Protein AF-0000000085066283 (afdb_homodimer)

Secondary structure (DSSP, 8-state):
-----------TTHHHHHHH-STTHHHHHHHHHHH-SEEHHHHHHHSTT--HHHHHHHHHHHHHTTSEEEEEE--SS-EEEEEE-HHHHTHHHHHHHHHHHHHHHHHHHHHHHHHH---------/-----------TTHHHHHHH-STTHHHHHHHHHHH-SEEHHHHHHHSTT--HHHHHHHHHHHHHTTSEEEEEE--SS-EEEEEE-HHHHTHHHHHHHHHHHHHHHHHHHHHHHHHH---------

Solvent-accessible surface area (backbone atoms only — not comparable to full-atom values): 14359 Å² total; per-residue (Å²): 132,82,75,66,72,73,66,74,76,62,52,69,35,50,64,56,51,58,63,53,47,66,76,54,44,56,50,52,53,49,51,29,67,73,67,35,68,41,36,67,67,58,51,50,65,72,38,76,90,57,49,72,66,56,50,51,52,52,51,48,53,35,34,75,71,49,27,30,44,77,48,81,44,95,47,96,70,67,42,54,34,34,26,64,28,77,64,32,57,61,45,50,61,38,53,50,42,39,44,54,50,28,51,52,51,49,56,52,50,52,50,51,50,56,60,68,55,56,75,75,69,75,77,80,124,132,82,74,65,71,74,65,72,76,62,54,69,36,51,65,57,54,59,62,53,48,63,77,53,45,56,50,52,51,49,50,28,67,74,66,35,67,40,37,66,69,58,50,49,65,70,40,75,88,58,48,72,66,55,50,53,52,52,52,49,52,35,34,76,71,50,27,32,44,77,44,80,42,92,45,97,71,67,41,54,34,34,27,65,29,77,64,32,56,60,45,48,61,38,53,48,42,39,44,54,50,28,52,52,51,49,56,52,52,52,50,52,49,56,60,68,54,55,76,75,69,74,77,78,124

Radius of gyration: 23.26 Å; Cα contacts (8 Å, |Δi|>4): 236; chains: 2; bounding box: 96×73×37 Å

Sequence (250 aa):
MNSQTKQETTCPMDALLRLLMGPWTTYILWTLRQRGPTRFGMLKREVRGISSRMLTERLRTLEEAGVVFRVYRPSIPPEVTYGLTPRGLELREVLDALDTLARRWDSEDAGRKSIHREPVLPVTNMNSQTKQETTCPMDALLRLLMGPWTTYILWTLRQRGPTRFGMLKREVRGISSRMLTERLRTLEEAGVVFRVYRPSIPPEVTYGLTPRGLELREVLDALDTLARRWDSEDAGRKSIHREPVLPVTN

Organism: Acidithiobacillus ferrooxidans (strain ATCC 23270 / DSM 14882 / CIP 104768 / NCIMB 8455) (NCBI:txid243159)

Foldseek 3Di:
DPVPVVCPVPPPCVVVCVLCDDDQLLQLLVVQVVPPWAFLVVSPVSRPPDDSVRSVVNQVSCVVVVQKDWDWDDDVVITIIIHGDPNNVVCVVVSVVVVVVVVVVVVVVVVVVVVVPPPPPPPPD/DPVPVVCPVPPPCVVVCVLCDDDQLLQLLVVQVVPPWAFLVVSPVSRPPDDSVRSVVNQVSCVVVVQKDWDWDDDVVITIIIHGDPNNVVCVVVSVVVVVVVVVVVVVVVVVVVVVPPPPPPPDD

InterPro domains:
  IPR002577 Helix-turn-helix, HxlR type [PF01638] (20-107)
  IPR002577 Helix-turn-helix, HxlR type [PS51118] (11-110)
  IPR036388 Winged helix-like DNA-binding domain superfamily [G3DSA:1.10.10.10] (3-124)
  IPR036390 Winged helix DNA-binding domain superfamily [SSF46785] (8-108)

pLDDT: mean 83.97, std 19.74, range [26.11, 98.62]

Nearest PDB structures (foldseek):
  7bze-assembly1_A-2  TM=9.233E-01  e=1.166E-07  Bacillus subtilis subsp. subtilis str. 168
  7bzg-assembly3_J  TM=9.135E-01  e=2.953E-07  Bacillus subtilis subsp. subtilis str. 168
  2fsw-assembly1_A  TM=8.904E-01  e=3.141E-07  Porphyromonas gingivalis W83
  4a5n-assembly2_D  TM=9.297E-01  e=9.004E-07  Bacillus subtilis
  5hs8-assembly1_A  TM=8.663E-01  e=6.606E-07  Bacillus subtilis subsp. subtilis str. 168

Structure (mmCIF, N/CA/C/O backbone):
data_AF-0000000085066283-model_v1
#
loop_
_entity.id
_entity.type
_entity.pdbx_description
1 polymer 'Transcriptional regulator'
#
loop_
_atom_site.group_PDB
_atom_site.id
_atom_site.type_symbol
_atom_site.label_atom_id
_atom_site.label_alt_id
_atom_site.label_comp_id
_atom_site.label_asym_id
_atom_site.label_entity_id
_atom_site.label_seq_id
_atom_site.pdbx_PDB_ins_code
_atom_site.Cartn_x
_atom_site.Cartn_y
_atom_site.Cartn_z
_atom_site.occupancy
_atom_site.B_iso_or_equiv
_atom_site.auth_seq_id
_atom_site.auth_comp_id
_atom_site.auth_asym_id
_atom_site.auth_atom_id
_atom_site.pdbx_PDB_model_num
ATOM 1 N N . MET A 1 1 ? -33.625 -9.602 -16.219 1 26.11 1 MET A N 1
ATOM 2 C CA . MET A 1 1 ? -32.188 -9.766 -16.328 1 26.11 1 MET A CA 1
ATOM 3 C C . MET A 1 1 ? -31.469 -9.164 -15.133 1 26.11 1 MET A C 1
ATOM 5 O O . MET A 1 1 ? -31.609 -7.973 -14.852 1 26.11 1 MET A O 1
ATOM 9 N N . ASN A 1 2 ? -31.359 -9.758 -13.93 1 27.83 2 ASN A N 1
ATOM 10 C CA . ASN A 1 2 ? -30.922 -9.32 -12.609 1 27.83 2 ASN A CA 1
ATOM 11 C C . ASN A 1 2 ? -29.562 -8.625 -12.68 1 27.83 2 ASN A C 1
ATOM 13 O O . ASN A 1 2 ? -28.625 -9.141 -13.305 1 27.83 2 ASN A O 1
ATOM 17 N N . SER A 1 3 ? -29.5 -7.328 -12.93 1 30.58 3 SER A N 1
ATOM 18 C CA . SER A 1 3 ? -28.328 -6.457 -12.828 1 30.58 3 SER A CA 1
ATOM 19 C C . SER A 1 3 ? -27.391 -6.902 -11.703 1 30.58 3 SER A C 1
ATOM 21 O O . SER A 1 3 ? -27.688 -6.672 -10.531 1 30.58 3 SER A O 1
ATOM 23 N N . GLN A 1 4 ? -27.172 -8.188 -11.609 1 34.5 4 GLN A N 1
ATOM 24 C CA . GLN A 1 4 ? -26.203 -8.578 -10.602 1 34.5 4 GLN A CA 1
ATOM 25 C C . GLN A 1 4 ? -25.125 -7.512 -10.422 1 34.5 4 GLN A C 1
ATOM 27 O O . GLN A 1 4 ? -24.516 -7.066 -11.398 1 34.5 4 GLN A O 1
ATOM 32 N N . THR A 1 5 ? -25.406 -6.512 -9.625 1 36.19 5 THR A N 1
ATOM 33 C CA . THR A 1 5 ? -24.453 -5.492 -9.195 1 36.19 5 THR A CA 1
ATOM 34 C C . THR A 1 5 ? -23.016 -5.992 -9.336 1 36.19 5 THR A C 1
ATOM 36 O O . THR A 1 5 ? -22.656 -7.023 -8.766 1 36.19 5 THR A O 1
ATOM 39 N N . LYS A 1 6 ? -22.547 -6.027 -10.469 1 38.97 6 LYS A N 1
ATOM 40 C CA . LYS A 1 6 ? -21.141 -6.254 -10.805 1 38.97 6 LYS A CA 1
ATOM 41 C C . LYS A 1 6 ? -20.234 -5.883 -9.633 1 38.97 6 LYS A C 1
ATOM 43 O O . LYS A 1 6 ? -20.062 -4.703 -9.328 1 38.97 6 LYS A O 1
ATOM 48 N N . GLN A 1 7 ? -20.578 -6.262 -8.414 1 40.06 7 GLN A N 1
ATOM 49 C CA . GLN A 1 7 ? -19.75 -5.945 -7.258 1 40.06 7 GLN A CA 1
ATOM 50 C C . GLN A 1 7 ? -18.281 -5.867 -7.645 1 40.06 7 GLN A C 1
ATOM 52 O O . GLN A 1 7 ? -17.688 -6.855 -8.094 1 40.06 7 GLN A O 1
ATOM 57 N N . GLU A 1 8 ? -17.922 -5.109 -8.539 1 47.09 8 GLU A N 1
ATOM 58 C CA . GLU A 1 8 ? -16.516 -4.785 -8.703 1 47.09 8 GLU A CA 1
ATOM 59 C C . GLU A 1 8 ? -15.742 -5.043 -7.41 1 47.09 8 GLU A C 1
ATOM 61 O O . GLU A 1 8 ? -16 -4.41 -6.383 1 47.09 8 GLU A O 1
ATOM 66 N N . THR A 1 9 ? -15.641 -6.246 -6.914 1 51.69 9 THR A N 1
ATOM 67 C CA . THR A 1 9 ? -15.047 -6.805 -5.707 1 51.69 9 THR A CA 1
ATOM 68 C C . 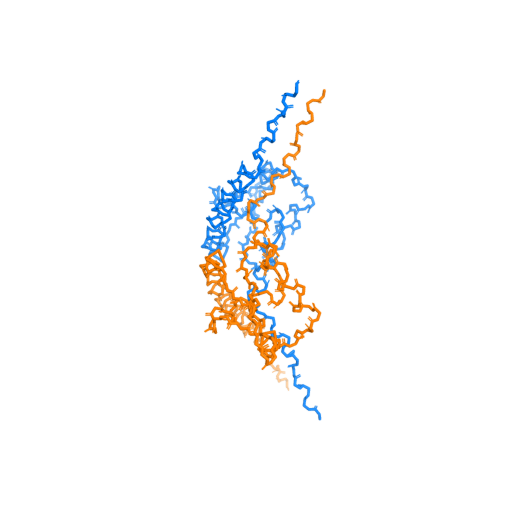THR A 1 9 ? -13.742 -6.09 -5.363 1 51.69 9 THR A C 1
ATOM 70 O O . THR A 1 9 ? -12.672 -6.477 -5.84 1 51.69 9 THR A O 1
ATOM 73 N N . THR A 1 10 ? -13.727 -4.75 -5.523 1 58.81 10 THR A N 1
ATOM 74 C CA . THR A 1 10 ? -12.5 -4.082 -5.094 1 58.81 10 THR A CA 1
ATOM 75 C C . THR A 1 10 ? -12.141 -4.484 -3.668 1 58.81 10 THR A C 1
ATOM 77 O O . THR A 1 10 ? -13.008 -4.586 -2.803 1 58.81 10 THR A O 1
ATOM 80 N N . CYS A 1 11 ? -10.992 -5.121 -3.49 1 74.44 11 CYS A N 1
ATOM 81 C CA . CYS A 1 11 ? -10.453 -5.469 -2.182 1 74.44 11 CYS A CA 1
ATOM 82 C C . CYS A 1 11 ? -10.539 -4.289 -1.223 1 74.44 11 CYS A C 1
ATOM 84 O O . CYS A 1 11 ? -10.289 -3.148 -1.612 1 74.44 11 CYS A O 1
ATOM 86 N N . PRO A 1 12 ? -11.18 -4.41 -0.086 1 75.31 12 PRO A N 1
ATOM 87 C CA . PRO A 1 12 ? -11.352 -3.346 0.907 1 75.31 12 PRO A CA 1
ATOM 88 C C . PRO A 1 12 ? -10.07 -2.541 1.135 1 75.31 12 PRO A C 1
ATOM 90 O O . PRO A 1 12 ? -10.133 -1.377 1.536 1 75.31 12 PRO A O 1
ATOM 93 N N . MET A 1 13 ? -8.992 -3.148 0.776 1 87 13 MET A N 1
ATOM 94 C CA . MET A 1 13 ? -7.762 -2.447 1.12 1 87 13 MET A CA 1
ATOM 95 C C . MET A 1 13 ? -7.324 -1.523 -0.012 1 87 13 MET A C 1
ATOM 97 O O . MET A 1 13 ? -6.398 -0.727 0.151 1 87 13 MET A O 1
ATOM 101 N N . ASP A 1 14 ? -8 -1.591 -1.086 1 85.06 14 ASP A N 1
ATOM 102 C CA . ASP A 1 14 ? -7.602 -0.81 -2.252 1 85.06 14 ASP A CA 1
ATOM 103 C C . ASP A 1 14 ? -7.617 0.686 -1.942 1 85.06 14 ASP A C 1
ATOM 105 O O . ASP A 1 14 ? -6.684 1.409 -2.301 1 85.06 14 ASP A O 1
ATOM 109 N N . ALA A 1 15 ? -8.648 1.127 -1.324 1 87.19 15 ALA A N 1
ATOM 110 C CA . ALA A 1 15 ? -8.766 2.543 -0.986 1 87.19 15 ALA A CA 1
ATOM 111 C C . ALA A 1 15 ? -7.625 2.98 -0.067 1 87.19 15 ALA A C 1
ATOM 113 O O . ALA A 1 15 ? -7.094 4.082 -0.211 1 87.19 15 ALA A O 1
ATOM 114 N N . LEU A 1 16 ? -7.285 2.146 0.851 1 91.38 16 LEU A N 1
ATOM 115 C CA . LEU A 1 16 ? -6.207 2.441 1.786 1 91.38 16 LEU A CA 1
ATOM 116 C C . LEU A 1 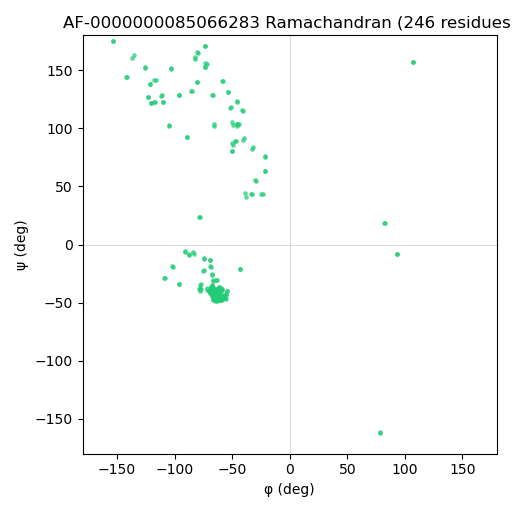16 ? -4.863 2.488 1.067 1 91.38 16 LEU A C 1
ATOM 118 O O . LEU A 1 16 ? -4.055 3.387 1.312 1 91.38 16 LEU A O 1
ATOM 122 N N . LEU A 1 17 ? -4.668 1.579 0.217 1 90.31 17 LEU A N 1
ATOM 123 C CA . LEU A 1 17 ? -3.443 1.553 -0.576 1 90.31 17 LEU A CA 1
ATOM 124 C C . LEU A 1 17 ? -3.336 2.797 -1.451 1 90.31 17 LEU A C 1
ATOM 126 O O . LEU A 1 17 ? -2.262 3.396 -1.557 1 90.31 17 LEU A O 1
ATOM 130 N N . ARG A 1 18 ? -4.402 3.225 -2.033 1 88.94 18 ARG A N 1
ATOM 131 C CA . ARG A 1 18 ? -4.426 4.418 -2.875 1 88.94 18 ARG A CA 1
ATOM 132 C C . ARG A 1 18 ? -4.125 5.668 -2.059 1 88.94 18 ARG A C 1
ATOM 134 O O . ARG A 1 18 ? -3.428 6.57 -2.529 1 88.94 18 ARG A O 1
ATOM 141 N N . LEU A 1 19 ? -4.633 5.672 -0.952 1 92.31 19 LEU A N 1
ATOM 142 C CA . LEU A 1 19 ? -4.406 6.805 -0.06 1 92.31 19 LEU A CA 1
ATOM 143 C C . LEU A 1 19 ? -2.928 6.941 0.279 1 92.31 19 LEU A C 1
ATOM 145 O O . LEU A 1 19 ? -2.404 8.055 0.349 1 92.31 19 LEU A O 1
ATOM 149 N N . LEU A 1 20 ? -2.305 5.836 0.448 1 92.19 20 LEU A N 1
ATOM 150 C CA . LEU A 1 20 ? -0.931 5.84 0.935 1 92.19 20 LEU A CA 1
ATOM 151 C C . LEU A 1 20 ? 0.056 5.969 -0.221 1 92.19 20 LEU A C 1
ATOM 153 O O . LEU A 1 20 ? 1.247 6.199 -0.003 1 92.19 20 LEU A O 1
ATOM 157 N N . MET A 1 21 ? -0.537 5.871 -1.327 1 84.19 21 MET A N 1
ATOM 158 C CA . MET A 1 21 ? 0.326 5.902 -2.506 1 84.19 21 MET A CA 1
ATOM 159 C C . MET A 1 21 ? 0.847 7.312 -2.762 1 84.19 21 MET A C 1
ATOM 161 O O . MET A 1 21 ? 0.202 8.289 -2.389 1 84.19 21 MET A O 1
ATOM 165 N N . GLY A 1 22 ? 2.029 7.375 -3.393 1 78.62 22 GLY A N 1
ATOM 166 C CA . GLY A 1 22 ? 2.656 8.633 -3.77 1 78.62 22 GLY A CA 1
ATOM 167 C C . GLY A 1 22 ? 3.85 8.984 -2.904 1 78.62 22 GLY A C 1
ATOM 168 O O . GLY A 1 22 ? 3.955 8.531 -1.764 1 78.62 22 GLY A O 1
ATOM 169 N N . PRO A 1 23 ? 4.668 9.75 -3.412 1 76.31 23 PRO A N 1
ATOM 170 C CA . PRO A 1 23 ? 5.953 9.992 -2.754 1 76.31 23 PRO A CA 1
ATOM 171 C C . PRO A 1 23 ? 5.824 10.898 -1.531 1 76.31 23 PRO A C 1
ATOM 173 O O . PRO A 1 23 ? 6.699 10.898 -0.662 1 76.31 23 PRO A O 1
ATOM 176 N N . TRP A 1 24 ? 4.715 11.461 -1.441 1 87.25 24 TRP A N 1
ATOM 177 C CA . TRP A 1 24 ? 4.691 12.547 -0.469 1 87.25 24 TRP A CA 1
ATOM 178 C C . TRP A 1 24 ? 3.887 12.156 0.766 1 87.25 24 TRP A C 1
ATOM 180 O O . TRP A 1 24 ? 4.168 12.625 1.872 1 87.25 24 TRP A O 1
ATOM 190 N N . THR A 1 25 ? 2.93 11.312 0.615 1 92.5 25 THR A N 1
ATOM 191 C CA . THR A 1 25 ? 1.966 11.031 1.672 1 92.5 25 THR A CA 1
ATOM 192 C C . THR A 1 25 ? 2.664 10.438 2.895 1 92.5 25 THR A C 1
ATOM 194 O O . THR A 1 25 ? 2.445 10.891 4.02 1 92.5 25 THR A O 1
ATOM 197 N N . THR A 1 26 ? 3.484 9.484 2.67 1 90.62 26 THR A N 1
ATOM 198 C CA . THR A 1 26 ? 4.16 8.812 3.777 1 90.62 26 THR A CA 1
ATOM 199 C C . THR A 1 26 ? 5.051 9.789 4.535 1 90.62 26 THR A C 1
ATOM 201 O O . THR A 1 26 ? 5.094 9.781 5.766 1 90.62 26 THR A O 1
ATOM 204 N N . TYR A 1 27 ? 5.711 10.633 3.852 1 90.62 27 TYR A N 1
ATOM 205 C CA . TYR A 1 27 ? 6.566 11.617 4.5 1 90.62 27 TYR A CA 1
ATOM 206 C C . TYR A 1 27 ? 5.746 12.586 5.344 1 90.62 27 TYR A C 1
ATOM 208 O O . TYR A 1 27 ? 6.133 12.922 6.465 1 90.62 27 TYR A O 1
ATOM 216 N N . ILE A 1 28 ? 4.668 13.008 4.789 1 95.62 28 ILE A N 1
ATOM 217 C CA . ILE A 1 28 ? 3.777 13.914 5.512 1 95.62 28 ILE A CA 1
ATOM 218 C C . ILE A 1 28 ? 3.291 13.234 6.793 1 95.62 28 ILE A C 1
ATOM 220 O O . ILE A 1 28 ? 3.352 13.828 7.875 1 95.62 28 ILE A O 1
ATOM 224 N N . LEU A 1 29 ? 2.887 12.031 6.68 1 95.75 29 LEU A N 1
ATOM 225 C CA . LEU A 1 29 ? 2.359 11.297 7.824 1 95.75 29 LEU A CA 1
ATOM 226 C C . LEU A 1 29 ? 3.441 11.078 8.875 1 95.75 29 LEU A C 1
ATOM 228 O O . LEU A 1 29 ? 3.18 11.203 10.078 1 95.75 29 LEU A O 1
ATOM 232 N N . TRP A 1 30 ? 4.578 10.773 8.445 1 92.19 30 TRP A N 1
ATOM 233 C CA . TRP A 1 30 ? 5.688 10.586 9.367 1 92.19 30 TRP A CA 1
ATOM 234 C C . TRP A 1 30 ? 6.012 11.883 10.109 1 92.19 30 TRP A C 1
ATOM 236 O O . TRP A 1 30 ? 6.176 11.883 11.328 1 92.19 30 TRP A O 1
ATOM 246 N N . THR A 1 31 ? 6.113 12.938 9.375 1 94.81 31 THR A N 1
ATOM 247 C CA . THR A 1 31 ? 6.406 14.234 9.969 1 94.81 31 THR A CA 1
ATOM 248 C C . THR A 1 31 ? 5.359 14.602 11.016 1 94.81 31 THR A C 1
ATOM 250 O O . THR A 1 31 ? 5.703 14.984 12.133 1 94.81 31 THR A O 1
ATOM 253 N N . LEU A 1 32 ? 4.117 14.414 10.68 1 97.56 32 LEU A N 1
ATOM 254 C CA . LEU A 1 32 ? 3.035 14.766 11.594 1 97.56 32 LEU A CA 1
ATOM 255 C C . LEU A 1 32 ? 3.053 13.859 12.82 1 97.56 32 LEU A C 1
ATOM 257 O O . LEU A 1 32 ? 2.709 14.297 13.922 1 97.56 32 LEU A O 1
ATOM 261 N N . ARG A 1 33 ? 3.383 12.68 12.617 1 96.19 33 ARG A N 1
ATOM 262 C CA . ARG A 1 33 ? 3.475 11.742 13.734 1 96.19 33 ARG A CA 1
ATOM 263 C C . ARG A 1 33 ? 4.578 12.156 14.703 1 96.19 33 ARG A C 1
ATOM 265 O O . ARG A 1 33 ? 4.398 12.086 15.922 1 96.19 33 ARG A O 1
ATOM 272 N N . GLN A 1 34 ? 5.625 12.562 14.227 1 94.5 34 GLN A N 1
ATOM 273 C CA . GLN A 1 34 ? 6.797 12.891 15.031 1 94.5 34 GLN A CA 1
ATOM 274 C C . GLN A 1 34 ? 6.637 14.258 15.695 1 94.5 34 GLN A C 1
ATOM 276 O O . GLN A 1 34 ? 7 14.43 16.859 1 94.5 34 GLN A O 1
ATOM 281 N N . ARG A 1 35 ? 6.055 15.18 15.023 1 95.88 35 ARG A N 1
ATOM 282 C CA . ARG A 1 35 ? 6.07 16.562 15.484 1 95.88 35 ARG A CA 1
ATOM 283 C C . ARG A 1 35 ? 4.742 16.938 16.125 1 95.88 35 ARG A C 1
ATOM 285 O O . ARG A 1 35 ? 4.664 17.922 16.875 1 95.88 35 ARG A O 1
ATOM 292 N N . GLY A 1 36 ? 3.764 16.156 15.812 1 97.06 36 GLY A N 1
ATOM 293 C CA . GLY A 1 36 ? 2.438 16.625 16.188 1 97.06 36 GLY A CA 1
ATOM 294 C C . GLY A 1 36 ? 1.886 17.672 15.25 1 97.06 36 GLY A C 1
ATOM 295 O O . GLY A 1 36 ? 2.316 17.781 14.094 1 97.06 36 GLY A O 1
ATOM 296 N N . PRO A 1 37 ? 0.857 18.422 15.703 1 97.5 37 PRO A N 1
ATOM 297 C CA . PRO A 1 37 ? 0.293 19.469 14.852 1 97.5 37 PRO A CA 1
ATOM 298 C C . PRO A 1 37 ? 1.351 20.438 14.336 1 97.5 37 PRO A C 1
ATOM 300 O O . PRO A 1 37 ? 2.168 20.938 15.117 1 97.5 37 PRO A O 1
ATOM 303 N N . THR A 1 38 ? 1.367 20.734 13.047 1 97.44 38 THR A N 1
ATOM 304 C CA . THR A 1 38 ? 2.438 21.438 12.352 1 97.44 38 THR A CA 1
ATOM 305 C C . THR A 1 38 ? 1.867 22.391 11.297 1 97.44 38 THR A C 1
ATOM 307 O O . THR A 1 38 ? 0.875 22.062 10.641 1 97.44 38 THR A O 1
ATOM 310 N N . ARG A 1 39 ? 2.533 23.531 11.148 1 97.19 39 ARG A N 1
ATOM 311 C CA . ARG A 1 39 ? 2.088 24.516 10.156 1 97.19 39 ARG A CA 1
ATOM 312 C C . ARG A 1 39 ? 2.557 24.125 8.758 1 97.19 39 ARG A C 1
ATOM 314 O O . ARG A 1 39 ? 3.514 23.359 8.609 1 97.19 39 ARG A O 1
ATOM 321 N N . PHE A 1 40 ? 1.927 24.781 7.746 1 97.75 40 PHE A N 1
ATOM 322 C CA . PHE A 1 40 ? 2.17 24.484 6.34 1 97.75 40 PHE A CA 1
ATOM 323 C C . PHE A 1 40 ? 3.641 24.672 5.992 1 97.75 40 PHE A C 1
ATOM 325 O O . PHE A 1 40 ? 4.258 23.812 5.371 1 97.75 40 PHE A O 1
ATOM 332 N N . GLY A 1 41 ? 4.133 25.75 6.43 1 96.88 41 GLY A N 1
ATOM 333 C CA . GLY A 1 41 ? 5.512 26.062 6.102 1 96.88 41 GLY A CA 1
ATOM 334 C C . GLY A 1 41 ? 6.504 25.062 6.645 1 96.88 41 GLY A C 1
ATOM 335 O O . GLY A 1 41 ? 7.465 24.703 5.965 1 96.88 41 GLY A O 1
ATOM 336 N N . MET A 1 42 ? 6.301 24.672 7.84 1 96.56 42 MET A N 1
ATOM 337 C CA . MET A 1 42 ? 7.176 23.672 8.453 1 96.56 42 MET A CA 1
ATOM 338 C C . MET A 1 42 ? 7.066 22.328 7.723 1 96.56 42 MET A C 1
ATOM 340 O O . MET A 1 42 ? 8.078 21.672 7.473 1 96.56 42 MET A O 1
ATOM 344 N N . LEU A 1 43 ? 5.891 21.875 7.379 1 97.19 43 LEU A N 1
ATOM 345 C CA . LEU A 1 43 ? 5.699 20.656 6.602 1 97.19 43 LEU A CA 1
ATOM 346 C C . LEU A 1 43 ? 6.441 20.734 5.27 1 97.19 43 LEU A C 1
ATOM 348 O O . LEU A 1 43 ? 7.113 19.781 4.867 1 97.19 43 LEU A O 1
ATOM 352 N N . LYS A 1 44 ? 6.301 21.875 4.633 1 96.81 44 LYS A N 1
ATOM 353 C CA . LYS A 1 44 ? 6.961 22.078 3.348 1 96.81 44 LYS A CA 1
ATOM 354 C C . LYS A 1 44 ? 8.477 21.938 3.48 1 96.81 44 LYS A C 1
ATOM 356 O O . LYS A 1 44 ? 9.133 21.375 2.607 1 96.81 44 LYS A O 1
ATOM 361 N N . ARG A 1 45 ? 9.023 22.406 4.512 1 95.25 45 ARG A N 1
ATOM 362 C CA . ARG A 1 45 ? 10.461 22.344 4.754 1 95.25 45 ARG A CA 1
ATOM 363 C C . ARG A 1 45 ? 10.914 20.922 5.035 1 95.25 45 ARG A C 1
ATOM 365 O O . ARG A 1 45 ? 11.992 20.516 4.59 1 95.25 45 ARG A O 1
ATOM 372 N N . GLU A 1 46 ? 10.109 20.234 5.777 1 93.19 46 GLU A N 1
ATOM 373 C CA . GLU A 1 46 ? 10.492 18.906 6.23 1 93.19 46 GLU A CA 1
ATOM 374 C C . GLU A 1 46 ? 10.336 17.875 5.113 1 93.19 46 GLU A C 1
ATOM 376 O O . GLU A 1 46 ? 11.055 16.875 5.074 1 93.19 46 GLU A O 1
ATOM 381 N N . VAL A 1 47 ? 9.352 18.078 4.297 1 91.06 47 VAL A N 1
ATOM 382 C CA . VAL A 1 47 ? 9.125 17.172 3.172 1 91.06 47 VAL A CA 1
ATOM 383 C C . VAL A 1 47 ? 9.914 17.656 1.957 1 91.06 47 VAL A C 1
ATOM 385 O O . VAL A 1 47 ? 9.391 18.406 1.129 1 91.06 47 VAL A O 1
ATOM 388 N N . ARG A 1 48 ? 11.039 17.172 1.822 1 86.38 48 ARG A N 1
ATOM 389 C CA . ARG A 1 48 ? 11.992 17.672 0.835 1 86.38 48 ARG A CA 1
ATOM 390 C C . ARG A 1 48 ? 11.508 17.391 -0.583 1 86.38 48 ARG A C 1
ATOM 392 O O . ARG A 1 48 ? 11.117 16.266 -0.901 1 86.38 48 ARG A O 1
ATOM 399 N N . GLY A 1 49 ? 11.539 18.547 -1.364 1 89.12 49 GLY A N 1
ATOM 400 C CA . GLY A 1 49 ? 11.273 18.391 -2.785 1 89.12 49 GLY A CA 1
ATOM 401 C C . GLY A 1 49 ? 9.805 18.594 -3.141 1 89.12 49 GLY A C 1
ATOM 402 O O . GLY A 1 49 ? 9.461 18.719 -4.316 1 89.12 49 GLY A O 1
ATOM 403 N N . ILE A 1 50 ? 8.977 18.703 -2.197 1 93.06 50 ILE A N 1
ATOM 404 C CA . ILE A 1 50 ? 7.551 18.844 -2.482 1 93.06 50 ILE A CA 1
ATOM 405 C C . ILE A 1 50 ? 7.234 20.297 -2.852 1 93.06 50 ILE A C 1
ATOM 407 O O . ILE A 1 50 ? 7.789 21.219 -2.264 1 93.06 50 ILE A O 1
ATOM 411 N N . SER A 1 51 ? 6.422 20.5 -3.789 1 95.5 51 SER A N 1
ATOM 412 C CA . SER A 1 51 ? 5.926 21.844 -4.109 1 95.5 51 SER A CA 1
ATOM 413 C C . SER A 1 51 ? 4.766 22.234 -3.205 1 95.5 51 SER A C 1
ATOM 415 O O . SER A 1 51 ? 4.113 21.375 -2.613 1 95.5 51 SER A O 1
ATOM 417 N N . SER A 1 52 ? 4.5 23.531 -3.135 1 97 52 SER A N 1
ATOM 418 C CA . SER A 1 52 ? 3.369 24.031 -2.352 1 97 52 SER A CA 1
ATOM 419 C C . SER A 1 52 ? 2.051 23.453 -2.861 1 97 52 SER A C 1
ATOM 421 O O . SER A 1 52 ? 1.17 23.109 -2.07 1 97 52 SER A O 1
ATOM 423 N N . ARG A 1 53 ? 1.967 23.312 -4.105 1 97.25 53 ARG A N 1
ATOM 424 C CA . ARG A 1 53 ? 0.749 22.797 -4.711 1 97.25 53 ARG A CA 1
ATOM 425 C C . ARG A 1 53 ? 0.524 21.344 -4.316 1 97.25 53 ARG A C 1
ATOM 427 O O . ARG A 1 53 ? -0.578 20.969 -3.916 1 97.25 53 ARG A O 1
ATOM 434 N N . MET A 1 54 ? 1.521 20.578 -4.426 1 96.44 54 MET A N 1
ATOM 435 C CA . MET A 1 54 ? 1.422 19.156 -4.109 1 96.44 54 MET A CA 1
ATOM 436 C C . MET A 1 54 ? 1.148 18.953 -2.623 1 96.44 54 MET A C 1
ATOM 438 O O . MET A 1 54 ? 0.369 18.078 -2.248 1 96.44 54 MET A O 1
ATOM 442 N N . LEU A 1 55 ? 1.806 19.734 -1.819 1 97.19 55 LEU A N 1
ATOM 443 C CA . LEU A 1 55 ? 1.541 19.641 -0.387 1 97.19 55 LEU A CA 1
ATOM 444 C C . LEU A 1 55 ? 0.081 19.953 -0.083 1 97.19 55 LEU A C 1
ATOM 446 O O . LEU A 1 55 ? -0.573 19.234 0.671 1 97.19 55 LEU A O 1
ATOM 450 N N . THR A 1 56 ? -0.435 21.031 -0.637 1 97.94 56 THR A N 1
ATOM 451 C CA . THR A 1 56 ? -1.835 21.391 -0.468 1 97.94 56 THR A CA 1
ATOM 452 C C . THR A 1 56 ? -2.754 20.266 -0.899 1 97.94 56 THR A C 1
ATOM 454 O O . THR A 1 56 ? -3.682 19.891 -0.175 1 97.94 56 THR A O 1
ATOM 457 N N . GLU A 1 57 ? -2.492 19.719 -2.01 1 97.06 57 GLU A N 1
ATOM 458 C CA . GLU A 1 57 ? -3.305 18.641 -2.557 1 97.06 57 GLU A CA 1
ATOM 459 C C . GLU A 1 57 ? -3.277 17.406 -1.647 1 97.06 57 GLU A C 1
ATOM 461 O O . GLU A 1 57 ? -4.316 16.797 -1.396 1 97.06 57 GLU A O 1
ATOM 466 N N . ARG A 1 58 ? -2.133 17.062 -1.172 1 96.62 58 ARG A N 1
ATOM 467 C CA . ARG A 1 58 ? -2.008 15.875 -0.323 1 96.62 58 ARG A CA 1
ATOM 468 C C . ARG A 1 58 ? -2.684 16.094 1.025 1 96.62 58 ARG A C 1
ATOM 470 O O . ARG A 1 58 ? -3.336 15.195 1.555 1 96.62 58 ARG A O 1
ATOM 477 N N . LEU A 1 59 ? -2.518 17.281 1.554 1 97.69 59 LEU A N 1
ATOM 478 C CA . LEU A 1 59 ? -3.174 17.594 2.818 1 97.69 59 LEU A CA 1
ATOM 479 C C . LEU A 1 59 ? -4.691 17.562 2.668 1 97.69 59 LEU A C 1
ATOM 481 O O . LEU A 1 59 ? -5.395 17.047 3.543 1 97.69 59 LEU A O 1
ATOM 485 N N . ARG A 1 60 ? -5.156 18.047 1.558 1 97.69 60 ARG A N 1
ATOM 486 C CA . ARG A 1 60 ? -6.594 18.016 1.294 1 97.69 60 ARG A CA 1
ATOM 487 C C . ARG A 1 60 ? -7.09 16.578 1.184 1 97.69 60 ARG A C 1
ATOM 489 O O . ARG A 1 60 ? -8.125 16.219 1.756 1 97.69 60 ARG A O 1
ATOM 496 N N . THR A 1 61 ? -6.438 15.781 0.467 1 96.62 61 THR A N 1
ATOM 497 C CA . THR A 1 61 ? -6.801 14.383 0.3 1 96.62 61 THR A CA 1
ATOM 498 C C . THR A 1 61 ? -6.82 13.664 1.646 1 96.62 61 THR A C 1
ATOM 500 O O . THR A 1 61 ? -7.75 12.906 1.938 1 96.62 61 THR A O 1
ATOM 503 N N . LEU A 1 62 ? -5.844 13.891 2.438 1 97.56 62 LEU A N 1
ATOM 504 C CA . LEU A 1 62 ? -5.742 13.258 3.746 1 97.56 62 LEU A CA 1
ATOM 505 C C . LEU A 1 62 ? -6.832 13.766 4.684 1 97.56 62 LEU A C 1
ATOM 507 O O . LEU A 1 62 ? -7.34 13.016 5.52 1 97.56 62 LEU A O 1
ATOM 511 N N . GLU A 1 63 ? -7.133 15.062 4.551 1 97.81 63 GLU A N 1
ATOM 512 C CA . GLU A 1 63 ? -8.234 15.625 5.324 1 97.81 63 GLU A CA 1
ATOM 513 C C . GLU A 1 63 ? -9.57 15 4.926 1 97.81 63 GLU A C 1
ATOM 515 O O . GLU A 1 63 ? -10.352 14.602 5.789 1 97.81 63 GLU A O 1
ATOM 520 N N . GLU A 1 64 ? -9.805 14.852 3.662 1 95.75 64 GLU A N 1
ATOM 521 C CA . GLU A 1 64 ? -11.031 14.266 3.137 1 95.75 64 GLU A CA 1
ATOM 522 C C . GLU A 1 64 ? -11.164 12.805 3.564 1 95.75 64 GLU A C 1
ATOM 524 O O . GLU A 1 64 ? -12.281 12.312 3.771 1 95.75 64 GLU A O 1
ATOM 529 N N . ALA A 1 65 ? -10.109 12.164 3.73 1 94.56 65 ALA A N 1
ATOM 530 C CA . ALA A 1 65 ? -10.109 10.758 4.141 1 94.56 65 ALA A CA 1
ATOM 531 C C . ALA A 1 65 ? -10.25 10.633 5.656 1 94.56 65 ALA A C 1
ATOM 533 O O . ALA A 1 65 ? -10.312 9.523 6.188 1 94.56 65 ALA A O 1
ATOM 534 N N . GLY A 1 66 ? -10.18 11.789 6.34 1 96.12 66 GLY A N 1
ATOM 535 C CA . GLY A 1 66 ? -10.344 11.781 7.785 1 96.12 66 GLY A CA 1
ATOM 536 C C . GLY A 1 66 ? -9.07 11.43 8.523 1 96.12 66 GLY A C 1
ATOM 537 O O . GLY A 1 66 ? -9.117 11.039 9.695 1 96.12 66 GLY A O 1
ATOM 538 N N . VAL A 1 67 ? -7.969 11.516 7.941 1 97.62 67 VAL A N 1
ATOM 539 C CA . VAL A 1 67 ? -6.684 11.094 8.492 1 97.62 67 VAL A CA 1
ATOM 540 C C . VAL A 1 67 ? -5.965 12.289 9.102 1 97.62 67 VAL A C 1
ATOM 542 O O . VAL A 1 67 ? -5.219 12.148 10.07 1 97.62 67 VAL A O 1
ATOM 545 N N . VAL A 1 68 ? -6.148 13.469 8.508 1 98.38 68 VAL A N 1
ATOM 546 C CA . VAL A 1 68 ? -5.516 14.703 8.953 1 98.38 68 VAL A CA 1
ATOM 547 C C . VAL A 1 68 ? -6.586 15.734 9.305 1 98.38 68 VAL A C 1
ATOM 549 O O . VAL A 1 68 ? -7.59 15.859 8.594 1 98.38 68 VAL A O 1
ATOM 552 N N . PHE A 1 69 ? -6.387 16.406 10.352 1 98.56 69 PHE A N 1
ATOM 553 C CA . PHE A 1 69 ? -7.25 17.547 10.641 1 98.56 69 PHE A CA 1
ATOM 554 C C . PHE A 1 69 ? -6.543 18.859 10.32 1 98.56 69 PHE A C 1
ATOM 556 O O . PHE A 1 69 ? -5.312 18.922 10.273 1 98.56 69 PHE A O 1
ATOM 563 N N . ARG A 1 70 ? -7.266 19.781 10.016 1 98 70 ARG A N 1
ATOM 564 C CA . ARG A 1 70 ? -6.848 21.156 9.805 1 98 70 ARG A CA 1
ATOM 565 C C . ARG A 1 70 ? -7.52 22.094 10.812 1 98 70 ARG A C 1
ATOM 567 O O . ARG A 1 70 ? -8.75 22.172 10.875 1 98 70 ARG A O 1
ATOM 574 N N . VAL A 1 71 ? -6.742 22.828 11.594 1 97.31 71 VAL A N 1
ATOM 575 C CA . VAL A 1 71 ? -7.297 23.688 12.633 1 97.31 71 VAL A CA 1
ATOM 576 C C . VAL A 1 71 ? -6.84 25.125 12.414 1 97.31 71 VAL A C 1
ATOM 578 O O . VAL A 1 71 ? -5.645 25.391 12.234 1 97.31 71 VAL A O 1
ATOM 581 N N . TYR A 1 72 ? -7.848 25.938 12.383 1 95.75 72 TYR A N 1
ATOM 582 C CA . TYR A 1 72 ? -7.586 27.375 12.32 1 95.75 72 TYR A CA 1
ATOM 583 C C . TYR A 1 72 ? -7.637 28 13.711 1 95.75 72 TYR A C 1
ATOM 585 O O . TYR A 1 72 ? -8.562 27.734 14.484 1 95.75 72 TYR A O 1
ATOM 593 N N . ARG A 1 73 ? -6.637 28.75 14.117 1 93.31 73 ARG A N 1
ATOM 594 C CA . ARG A 1 73 ? -6.617 29.531 15.359 1 93.31 73 ARG A CA 1
ATOM 595 C C . ARG A 1 73 ? -6.422 31.016 15.07 1 93.31 73 ARG A C 1
ATOM 597 O O . ARG A 1 73 ? -5.422 31.406 14.461 1 93.31 73 ARG A O 1
ATOM 604 N N . PRO A 1 74 ? -7.383 31.781 15.523 1 91.81 74 PRO A N 1
ATOM 605 C CA . PRO A 1 74 ? -7.246 33.219 15.312 1 91.81 74 PRO A CA 1
ATOM 606 C C . PRO A 1 74 ? -6.074 33.844 16.078 1 91.81 74 PRO A C 1
ATOM 608 O O . PRO A 1 74 ? -5.965 33.656 17.297 1 91.81 74 PRO A O 1
ATOM 611 N N . SER A 1 75 ? -5.113 34.094 15.531 1 90.5 75 SER A N 1
ATOM 612 C CA . SER A 1 75 ? -3.941 34.812 16.047 1 90.5 75 SER A CA 1
ATOM 613 C C . SER A 1 75 ? -3.434 35.844 15.039 1 90.5 75 SER A C 1
ATOM 615 O O . SER A 1 75 ? -4.062 36.062 14 1 90.5 75 SER A O 1
ATOM 617 N N . ILE A 1 76 ? -2.65 36.75 15.508 1 89.31 76 ILE A N 1
ATOM 618 C CA . ILE A 1 76 ? -1.993 37.719 14.625 1 89.31 76 ILE A CA 1
ATOM 619 C C . ILE A 1 76 ? -0.517 37.344 14.477 1 89.31 76 ILE A C 1
ATOM 621 O O . ILE A 1 76 ? 0.27 37.531 15.406 1 89.31 76 ILE A O 1
ATOM 625 N N . PRO A 1 77 ? -0.261 36.719 13.281 1 88.81 77 PRO A N 1
ATOM 626 C CA . PRO A 1 77 ? -1.006 36.188 12.133 1 88.81 77 PRO A CA 1
ATOM 627 C C . PRO A 1 77 ? -1.776 34.906 12.453 1 88.81 77 PRO A C 1
ATOM 629 O O . PRO A 1 77 ? -1.411 34.188 13.383 1 88.81 77 PRO A O 1
ATOM 632 N N . PRO A 1 78 ? -2.816 34.719 11.641 1 91.62 78 PRO A N 1
ATOM 633 C CA . PRO A 1 78 ? -3.598 33.5 11.867 1 91.62 78 PRO A CA 1
ATOM 634 C C . PRO A 1 78 ? -2.76 32.219 11.734 1 91.62 78 PRO A C 1
ATOM 636 O O . PRO A 1 78 ? -1.826 32.188 10.93 1 91.62 78 PRO A O 1
ATOM 639 N N . GLU A 1 79 ? -3.082 31.328 12.617 1 93.69 79 GLU A N 1
ATOM 640 C CA . GLU A 1 79 ? -2.33 30.078 12.594 1 93.69 79 GLU A CA 1
ATOM 641 C C . GLU A 1 79 ? -3.199 28.922 12.117 1 93.69 79 GLU A C 1
ATOM 643 O O . GLU A 1 79 ? -4.301 28.703 12.625 1 93.69 79 GLU A O 1
ATOM 648 N N . VAL A 1 80 ? -2.766 28.312 11.117 1 96.69 80 VAL A N 1
ATOM 649 C CA . 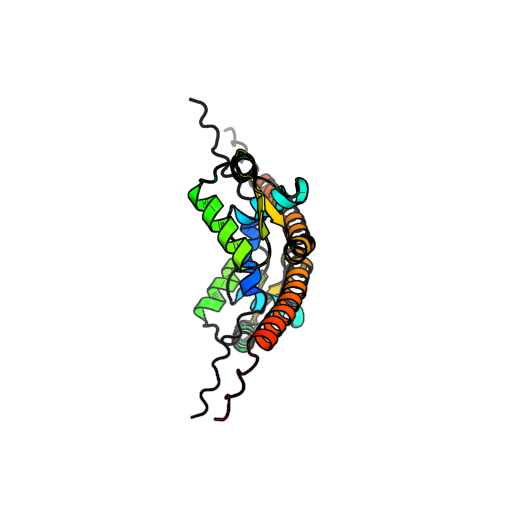VAL A 1 80 ? -3.369 27.062 10.656 1 96.69 80 VAL A CA 1
ATOM 650 C C . VAL A 1 80 ? -2.398 25.906 10.883 1 96.69 80 VAL A C 1
ATOM 652 O O . VAL A 1 80 ? -1.229 25.984 10.508 1 96.69 80 VAL A O 1
ATOM 655 N N . THR A 1 81 ? -2.926 24.906 11.539 1 97.88 81 THR A N 1
ATOM 656 C CA . THR A 1 81 ? -2.072 23.75 11.789 1 97.88 81 THR A CA 1
ATOM 657 C C . THR A 1 81 ? -2.732 22.469 11.281 1 97.88 81 THR A C 1
ATOM 659 O O . THR A 1 81 ? -3.959 22.391 11.18 1 97.88 81 THR A O 1
ATOM 662 N N . TYR A 1 82 ? -1.923 21.547 10.938 1 98.62 82 TYR A N 1
ATOM 663 C CA . TYR A 1 82 ? -2.324 20.219 10.516 1 98.62 82 TYR A CA 1
ATOM 664 C C . TYR A 1 82 ? -1.812 19.156 11.477 1 98.62 82 TYR A C 1
ATOM 666 O O . TYR A 1 82 ? -0.681 19.25 11.961 1 98.62 82 TYR A O 1
ATOM 674 N N . GLY A 1 83 ? -2.611 18.172 11.727 1 98.56 83 GLY A N 1
ATOM 675 C CA . GLY A 1 83 ? -2.213 17.078 12.586 1 98.56 83 GLY A CA 1
ATOM 676 C C . GLY A 1 83 ? -2.941 15.781 12.281 1 98.56 83 GLY A C 1
ATOM 677 O O . GLY A 1 83 ? -3.818 15.75 11.414 1 98.56 83 GLY A O 1
ATOM 678 N N . LEU A 1 84 ? -2.582 14.734 12.938 1 98.5 84 LEU A N 1
ATOM 679 C CA . LEU A 1 84 ? -3.217 13.438 12.719 1 98.5 84 LEU A CA 1
ATOM 680 C C . LEU A 1 84 ? -4.473 13.297 13.57 1 98.5 84 LEU A C 1
ATOM 682 O O . LEU A 1 84 ? -4.469 13.656 14.75 1 98.5 84 LEU A O 1
ATOM 686 N N . THR A 1 85 ? -5.508 12.867 12.922 1 98.12 85 THR A N 1
ATOM 687 C CA . THR A 1 85 ? -6.699 12.461 13.664 1 98.12 85 THR A CA 1
ATOM 688 C C . THR A 1 85 ? -6.477 11.125 14.359 1 98.12 85 THR A C 1
ATOM 690 O O . THR A 1 85 ? -5.453 10.469 14.141 1 98.12 85 THR A O 1
ATOM 693 N N . PRO A 1 86 ? -7.422 10.727 15.227 1 96.12 86 PRO A N 1
ATOM 694 C CA . PRO A 1 86 ? -7.332 9.359 15.758 1 96.12 86 PRO A CA 1
ATOM 695 C C . PRO A 1 86 ? -7.254 8.305 14.656 1 96.12 86 PRO A C 1
ATOM 697 O O . PRO A 1 86 ? -6.473 7.355 14.758 1 96.12 86 PRO A O 1
ATOM 700 N N . ARG A 1 87 ? -8.016 8.492 13.602 1 95 87 ARG A N 1
ATOM 701 C CA . ARG A 1 87 ? -7.969 7.625 12.43 1 95 87 ARG A CA 1
ATOM 702 C C . ARG A 1 87 ? -6.578 7.637 11.797 1 95 87 ARG A C 1
ATOM 704 O O . ARG A 1 87 ? -6.055 6.586 11.414 1 95 87 ARG A O 1
ATOM 711 N N . GLY A 1 88 ? -6 8.766 11.68 1 96.75 88 GLY A N 1
ATOM 712 C CA . GLY A 1 88 ? -4.66 8.898 11.133 1 96.75 88 GLY A CA 1
ATOM 713 C C . GLY A 1 88 ? -3.609 8.172 11.945 1 96.75 88 GLY A C 1
ATOM 714 O O . GLY A 1 88 ? -2.662 7.609 11.391 1 96.75 88 GLY A O 1
ATOM 715 N N . LEU A 1 89 ? -3.777 8.195 13.219 1 96.5 89 LEU A N 1
ATOM 716 C CA . LEU A 1 89 ? -2.822 7.555 14.117 1 96.5 89 LEU A CA 1
ATOM 717 C C . LEU A 1 89 ? -2.857 6.039 13.945 1 96.5 89 LEU A C 1
ATOM 719 O O . LEU A 1 89 ? -1.856 5.359 14.188 1 96.5 89 LEU A O 1
ATOM 723 N N . GLU A 1 90 ? -3.965 5.523 13.508 1 95.62 90 GLU A N 1
ATOM 724 C CA . GLU A 1 90 ? -4.117 4.086 13.312 1 95.62 90 GLU A CA 1
ATOM 725 C C . GLU A 1 90 ? -3.25 3.59 12.156 1 95.62 90 GLU A C 1
ATOM 727 O O . GLU A 1 90 ? -2.984 2.391 12.047 1 95.62 90 GLU A O 1
ATOM 732 N N . LEU A 1 91 ? -2.84 4.465 11.312 1 95.75 91 LEU A N 1
ATOM 733 C CA . LEU A 1 91 ? -2.02 4.094 10.164 1 95.75 91 LEU A CA 1
ATOM 734 C C . LEU A 1 91 ? -0.63 3.652 10.609 1 95.75 91 LEU A C 1
ATOM 736 O O . LEU A 1 91 ? 0.115 3.053 9.828 1 95.75 91 LEU A O 1
ATOM 740 N N . ARG A 1 92 ? -0.315 3.922 11.805 1 94.12 92 ARG A N 1
ATOM 741 C CA . ARG A 1 92 ? 1.023 3.639 12.312 1 94.12 92 ARG A CA 1
ATOM 742 C C . ARG A 1 92 ? 1.392 2.174 12.109 1 94.12 92 ARG A C 1
ATOM 744 O O . ARG A 1 92 ? 2.496 1.864 11.656 1 94.12 92 ARG A O 1
ATOM 751 N N . GLU A 1 93 ? 0.464 1.338 12.383 1 93.44 93 GLU A N 1
ATOM 752 C CA . GLU A 1 93 ? 0.731 -0.094 12.289 1 93.44 93 GLU A CA 1
ATOM 753 C C . GLU A 1 93 ? 1.043 -0.502 10.852 1 93.44 93 GLU A C 1
ATOM 755 O O . GLU A 1 93 ? 1.982 -1.262 10.602 1 93.44 93 GLU A O 1
ATOM 760 N N . VAL A 1 94 ? 0.293 -0.023 10.016 1 94.81 94 VAL A N 1
ATOM 761 C CA . VAL A 1 94 ? 0.472 -0.332 8.602 1 94.81 94 VAL A CA 1
ATOM 762 C C . VAL A 1 94 ? 1.787 0.264 8.102 1 94.81 94 VAL A C 1
ATOM 764 O O . VAL A 1 94 ? 2.58 -0.42 7.449 1 94.81 94 VAL A O 1
ATOM 767 N N . LEU A 1 95 ? 2.057 1.485 8.414 1 93.56 95 LEU A N 1
ATOM 768 C CA . LEU A 1 95 ? 3.258 2.18 7.965 1 93.56 95 LEU A CA 1
ATOM 769 C C . LEU A 1 95 ? 4.512 1.52 8.523 1 93.56 95 LEU A C 1
ATOM 771 O O . LEU A 1 95 ? 5.516 1.379 7.824 1 93.56 95 LEU A O 1
ATOM 775 N N . ASP A 1 96 ? 4.422 1.133 9.727 1 93.12 96 ASP A N 1
ATOM 776 C CA . ASP A 1 96 ? 5.562 0.466 10.352 1 93.12 96 ASP A CA 1
ATOM 777 C C . ASP A 1 96 ? 5.84 -0.882 9.688 1 93.12 96 ASP A C 1
ATOM 779 O O . ASP A 1 96 ? 6.996 -1.234 9.445 1 93.12 96 ASP A O 1
ATOM 783 N N . ALA A 1 97 ? 4.781 -1.638 9.484 1 94.38 97 ALA A N 1
ATOM 784 C CA . ALA A 1 97 ? 4.934 -2.93 8.82 1 94.38 97 ALA A CA 1
ATOM 785 C C . ALA A 1 97 ? 5.535 -2.762 7.426 1 94.38 97 ALA A C 1
ATOM 787 O O . ALA A 1 97 ? 6.438 -3.508 7.039 1 94.38 97 ALA A O 1
ATOM 788 N N . LEU A 1 98 ? 5.047 -1.818 6.711 1 93.56 98 LEU A N 1
ATOM 789 C CA . LEU A 1 98 ? 5.555 -1.532 5.371 1 93.56 98 LEU A CA 1
ATOM 790 C C . LEU A 1 98 ? 7.023 -1.136 5.418 1 93.56 98 LEU A C 1
ATOM 792 O O . LEU A 1 98 ? 7.836 -1.654 4.648 1 93.56 98 LEU A O 1
ATOM 796 N N . ASP A 1 99 ? 7.367 -0.243 6.32 1 91.06 99 ASP A N 1
ATOM 797 C CA . ASP A 1 99 ? 8.734 0.257 6.438 1 91.06 99 ASP A CA 1
ATOM 798 C C . ASP A 1 99 ? 9.695 -0.865 6.816 1 91.06 99 ASP A C 1
ATOM 800 O O . ASP A 1 99 ? 10.781 -0.981 6.234 1 91.06 99 ASP A O 1
ATOM 804 N N . THR A 1 100 ? 9.312 -1.658 7.77 1 93.81 100 THR A N 1
ATOM 805 C CA . THR A 1 100 ? 10.148 -2.762 8.227 1 93.81 100 THR A CA 1
ATOM 806 C C . THR A 1 100 ? 10.438 -3.734 7.09 1 93.81 100 THR A C 1
ATOM 808 O O . THR A 1 100 ? 11.586 -4.105 6.859 1 93.81 100 THR A O 1
ATOM 811 N N . LEU A 1 101 ? 9.414 -4.066 6.414 1 94.88 101 LEU A N 1
ATOM 812 C CA . LEU A 1 101 ? 9.578 -5.016 5.32 1 94.88 101 LEU A CA 1
ATOM 813 C C . LEU A 1 101 ? 10.391 -4.402 4.188 1 94.88 101 LEU A C 1
ATOM 815 O O . LEU A 1 101 ? 11.266 -5.062 3.615 1 94.88 101 LEU A O 1
ATOM 819 N N . ALA A 1 102 ? 10.109 -3.213 3.828 1 92.56 102 ALA A N 1
ATOM 820 C CA . ALA A 1 102 ? 10.828 -2.533 2.754 1 92.56 102 ALA A CA 1
ATOM 821 C C . ALA A 1 102 ? 12.328 -2.477 3.043 1 92.56 102 ALA A C 1
ATOM 823 O O . ALA A 1 102 ? 13.148 -2.705 2.148 1 92.56 102 ALA A O 1
ATOM 824 N N . ARG A 1 103 ? 12.656 -2.17 4.195 1 91 103 ARG A N 1
ATOM 825 C CA . ARG A 1 103 ? 14.062 -2.098 4.574 1 91 103 ARG A CA 1
ATOM 826 C C . ARG A 1 103 ? 14.727 -3.469 4.484 1 91 103 ARG A C 1
ATOM 828 O O . ARG A 1 103 ? 15.867 -3.582 4.043 1 91 103 ARG A O 1
ATOM 835 N N . ARG A 1 104 ? 13.992 -4.406 4.953 1 90.81 104 ARG A N 1
ATOM 836 C CA . ARG A 1 104 ? 14.516 -5.766 4.859 1 90.81 104 ARG A CA 1
ATOM 837 C C . ARG A 1 104 ? 14.789 -6.148 3.408 1 90.81 104 ARG A C 1
ATOM 839 O O . ARG A 1 104 ? 15.859 -6.672 3.09 1 90.81 104 ARG A O 1
ATOM 846 N N . TRP A 1 105 ? 13.844 -5.871 2.531 1 92 105 TRP A N 1
ATOM 847 C CA . TRP A 1 105 ? 13.984 -6.207 1.119 1 92 105 TRP A CA 1
ATOM 848 C C . TR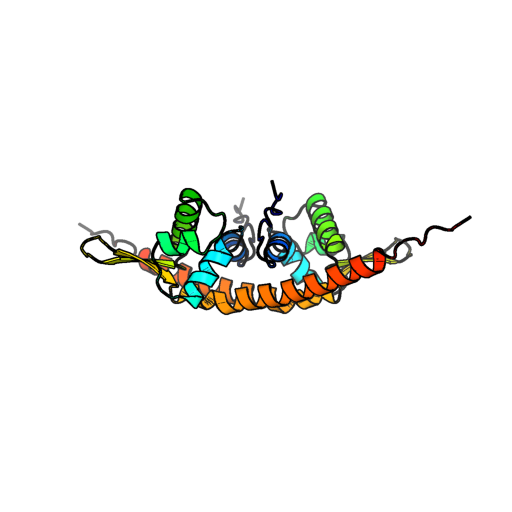P A 1 105 ? 15.117 -5.418 0.481 1 92 105 TRP A C 1
ATOM 850 O O . TRP A 1 105 ? 15.859 -5.945 -0.355 1 92 105 TRP A O 1
ATOM 860 N N . ASP A 1 106 ? 15.25 -4.184 0.876 1 88 106 ASP A N 1
ATOM 861 C CA . ASP A 1 106 ? 16.328 -3.346 0.358 1 88 106 ASP A CA 1
ATOM 862 C C . ASP A 1 106 ? 17.688 -3.928 0.713 1 88 106 ASP A C 1
ATOM 864 O O . ASP A 1 106 ? 18.609 -3.934 -0.116 1 88 106 ASP A O 1
ATOM 868 N N . SER A 1 107 ? 17.812 -4.344 1.882 1 88.44 107 SER A N 1
ATOM 869 C CA . SER A 1 107 ? 19.062 -4.938 2.336 1 88.44 107 SER A CA 1
ATOM 870 C C . SER A 1 107 ? 19.375 -6.219 1.572 1 88.44 107 SER A C 1
ATOM 872 O O . SER A 1 107 ? 20.531 -6.469 1.214 1 88.44 107 SER A O 1
ATOM 874 N N . GLU A 1 108 ? 18.375 -7.004 1.294 1 88.25 108 GLU A N 1
ATOM 875 C CA . GLU A 1 108 ? 18.531 -8.258 0.563 1 88.25 108 GLU A CA 1
ATOM 876 C C . GLU A 1 108 ? 18.906 -8 -0.895 1 88.25 108 GLU A C 1
ATOM 878 O O . GLU A 1 108 ? 19.75 -8.695 -1.46 1 88.25 108 GLU A O 1
ATOM 883 N N . ASP A 1 109 ? 18.281 -7.055 -1.46 1 85.94 109 ASP A N 1
ATOM 884 C CA . ASP A 1 109 ? 18.5 -6.754 -2.869 1 85.94 109 ASP A CA 1
ATOM 885 C C . ASP A 1 109 ? 19.875 -6.109 -3.074 1 85.94 109 ASP A C 1
ATOM 887 O O . ASP A 1 109 ? 20.5 -6.289 -4.117 1 85.94 109 ASP A O 1
ATOM 891 N N . ALA A 1 110 ? 20.219 -5.293 -2.18 1 77.44 110 ALA A N 1
ATOM 892 C CA . ALA A 1 110 ? 21.562 -4.703 -2.219 1 77.44 110 ALA A CA 1
ATOM 893 C C . ALA A 1 110 ? 22.641 -5.781 -2.107 1 77.44 110 ALA A C 1
ATOM 895 O O . ALA A 1 110 ? 23.672 -5.695 -2.766 1 77.44 110 ALA A O 1
ATOM 896 N N . GLY A 1 111 ? 22.328 -6.699 -1.307 1 71.81 111 GLY A N 1
ATOM 897 C CA . GLY A 1 111 ? 23.266 -7.805 -1.166 1 71.81 111 GLY A CA 1
ATOM 898 C C . GLY A 1 111 ? 23.359 -8.664 -2.412 1 71.81 111 GLY A C 1
ATOM 899 O O . GLY A 1 111 ? 24.438 -9.156 -2.746 1 71.81 111 GLY A O 1
ATOM 900 N N . ARG A 1 112 ? 22.25 -8.852 -3.066 1 67.69 112 ARG A N 1
ATOM 901 C CA . ARG A 1 112 ? 22.266 -9.633 -4.297 1 67.69 112 ARG A CA 1
ATOM 902 C C . ARG A 1 112 ? 23.016 -8.914 -5.406 1 67.69 112 ARG A C 1
ATOM 904 O O . ARG A 1 112 ? 23.656 -9.547 -6.242 1 67.69 112 ARG A O 1
ATOM 911 N N . LYS A 1 113 ? 22.906 -7.648 -5.43 1 66.62 113 LYS A N 1
ATOM 912 C CA . LYS A 1 113 ? 23.641 -6.855 -6.414 1 66.62 113 LYS A CA 1
ATOM 913 C C . LYS A 1 113 ? 25.141 -6.891 -6.145 1 66.62 113 LYS A C 1
ATOM 915 O O . LYS A 1 113 ? 25.938 -6.824 -7.078 1 66.62 113 LYS A O 1
ATOM 920 N N . SER A 1 114 ? 25.406 -6.863 -4.926 1 60.91 114 SER A N 1
ATOM 921 C CA . SER A 1 114 ? 26.828 -6.898 -4.547 1 60.91 114 SER A CA 1
ATOM 922 C C . SER A 1 114 ? 27.453 -8.234 -4.91 1 60.91 114 SER A C 1
ATOM 924 O O . SER A 1 114 ? 28.656 -8.297 -5.211 1 60.91 114 SER A O 1
ATOM 926 N N . ILE A 1 115 ? 26.688 -9.227 -4.875 1 54.94 115 ILE A N 1
ATOM 927 C CA . ILE A 1 115 ? 27.25 -10.531 -5.223 1 54.94 115 ILE A CA 1
ATOM 928 C C . ILE A 1 115 ? 27.359 -10.648 -6.742 1 54.94 115 ILE A C 1
ATOM 930 O O . ILE A 1 115 ? 28.312 -11.25 -7.246 1 54.94 115 ILE A O 1
ATOM 934 N N . HIS A 1 116 ? 26.391 -10.125 -7.395 1 54.78 116 HIS A N 1
ATOM 935 C CA . HIS A 1 116 ? 26.469 -10.258 -8.844 1 54.78 116 HIS A CA 1
ATOM 936 C C . HIS A 1 116 ? 27.5 -9.289 -9.43 1 54.78 116 HIS A C 1
ATOM 938 O O . HIS A 1 116 ? 27.797 -9.344 -10.625 1 54.78 116 HIS A O 1
ATOM 944 N N . ARG A 1 117 ? 27.812 -8.258 -8.758 1 48.16 117 ARG A N 1
ATOM 945 C CA . ARG A 1 117 ? 28.875 -7.387 -9.25 1 48.16 117 ARG A CA 1
ATOM 946 C C . ARG A 1 117 ? 30.25 -7.988 -8.969 1 48.16 117 ARG A C 1
ATOM 948 O O . ARG A 1 117 ? 31.016 -7.449 -8.172 1 48.16 117 ARG A O 1
ATOM 955 N N . GLU A 1 118 ? 30.328 -9.203 -8.812 1 47.81 118 GLU A N 1
ATOM 956 C CA . GLU A 1 118 ? 31.719 -9.633 -8.805 1 47.81 118 GLU A CA 1
ATOM 957 C C . GLU A 1 118 ? 32.5 -9.078 -9.992 1 47.81 118 GLU A C 1
ATOM 959 O O . GLU A 1 118 ? 32.062 -9.25 -11.141 1 47.81 118 GLU A O 1
ATOM 964 N N . PRO A 1 119 ? 33.312 -8.07 -9.805 1 47.28 119 PRO A N 1
ATOM 965 C CA . PRO A 1 119 ? 34.156 -7.566 -10.898 1 47.28 119 PRO A CA 1
ATOM 966 C C . PRO A 1 119 ? 34.812 -8.688 -11.68 1 47.28 119 PRO A C 1
ATOM 968 O O . PRO A 1 119 ? 35.344 -9.633 -11.086 1 47.28 119 PRO A O 1
ATOM 971 N N . VAL A 1 120 ? 34.406 -9.023 -12.797 1 48.03 120 VAL A N 1
ATOM 972 C CA . VAL A 1 120 ? 35.219 -9.828 -13.688 1 48.03 120 VAL A CA 1
ATOM 973 C C . VAL A 1 120 ? 36.688 -9.359 -13.617 1 48.03 120 VAL A C 1
ATOM 975 O O . VAL A 1 120 ? 36.969 -8.188 -13.867 1 48.03 120 VAL A O 1
ATOM 978 N N . LEU A 1 121 ? 37.438 -9.844 -12.812 1 50.59 121 LEU A N 1
ATOM 979 C CA . LEU A 1 121 ? 38.875 -9.578 -12.805 1 50.59 121 LEU A CA 1
ATOM 980 C C . LEU A 1 121 ? 39.438 -9.547 -14.227 1 50.59 121 LEU A C 1
ATOM 982 O O . LEU A 1 121 ? 39.062 -10.367 -15.062 1 50.59 121 LEU A O 1
ATOM 986 N N . PRO A 1 122 ? 39.875 -8.445 -14.602 1 48.03 122 PRO A N 1
ATOM 987 C CA . PRO A 1 122 ? 40.531 -8.422 -15.906 1 48.03 122 PRO A CA 1
ATOM 988 C C . PRO A 1 122 ? 41.531 -9.57 -16.109 1 48.03 122 PRO A C 1
ATOM 990 O O . PRO A 1 122 ? 42.25 -9.938 -15.18 1 48.03 122 PRO A O 1
ATOM 993 N N . VAL A 1 123 ? 41.156 -10.539 -16.859 1 43.88 123 VAL A N 1
ATOM 994 C CA . VAL A 1 123 ? 42.156 -11.539 -17.25 1 43.88 123 VAL A CA 1
ATOM 995 C C . VAL A 1 123 ? 43.406 -10.852 -17.812 1 43.88 123 VAL A C 1
ATOM 997 O O . VAL A 1 123 ? 43.281 -10.078 -18.766 1 43.88 123 VAL A O 1
ATOM 1000 N N . THR A 1 124 ? 44.219 -10.391 -16.969 1 41.38 124 THR A N 1
ATOM 1001 C CA . THR A 1 124 ? 45.531 -9.922 -17.406 1 41.38 124 THR A CA 1
ATOM 1002 C C . THR A 1 124 ? 46.188 -10.945 -18.328 1 41.38 124 THR A C 1
ATOM 1004 O O . THR A 1 124 ? 46.438 -12.086 -17.922 1 41.38 124 THR A O 1
ATOM 1007 N N . ASN A 1 125 ? 45.906 -10.82 -19.672 1 32.34 125 ASN A N 1
ATOM 1008 C CA . ASN A 1 125 ? 47 -11.312 -20.5 1 32.34 125 ASN A CA 1
ATOM 1009 C C . ASN A 1 125 ? 48.281 -10.484 -20.297 1 32.34 125 ASN A C 1
ATOM 1011 O O . ASN A 1 125 ? 48.188 -9.258 -20.172 1 32.34 125 ASN A O 1
ATOM 1015 N N . MET B 1 1 ? 30.094 22.016 -10.57 1 26.53 1 MET B N 1
ATOM 1016 C CA . MET B 1 1 ? 28.688 22.062 -10.188 1 26.53 1 MET B CA 1
ATOM 1017 C C . MET B 1 1 ? 28.219 20.703 -9.672 1 26.53 1 MET B C 1
ATOM 1019 O O . MET B 1 1 ? 28.328 19.703 -10.375 1 26.53 1 MET B O 1
ATOM 1023 N N . ASN B 1 2 ? 28.453 20.266 -8.422 1 28.34 2 ASN B N 1
ATOM 1024 C CA . ASN B 1 2 ? 28.266 18.969 -7.781 1 28.34 2 ASN B CA 1
ATOM 1025 C C . ASN B 1 2 ? 26.875 18.406 -8.047 1 28.34 2 ASN B C 1
ATOM 1027 O O . ASN B 1 2 ? 25.875 19.109 -7.879 1 28.34 2 ASN B O 1
ATOM 1031 N N . SER B 1 3 ? 26.625 17.719 -9.133 1 31.08 3 SER B N 1
ATOM 1032 C CA . SER B 1 3 ? 25.438 16.938 -9.453 1 31.08 3 SER B CA 1
ATOM 1033 C C . SER B 1 3 ? 24.844 16.297 -8.203 1 31.08 3 SER B C 1
ATOM 1035 O O . SER B 1 3 ? 25.359 15.289 -7.707 1 31.08 3 SER B O 1
ATOM 1037 N N . GLN B 1 4 ? 24.781 17.062 -7.137 1 34.88 4 GLN B N 1
ATOM 1038 C CA . GLN B 1 4 ? 24.109 16.469 -5.988 1 34.88 4 GLN B CA 1
ATOM 1039 C C . GLN B 1 4 ? 23 15.531 -6.434 1 34.88 4 GLN B C 1
ATOM 1041 O O . GLN B 1 4 ? 22.141 15.906 -7.234 1 34.88 4 GLN B O 1
ATOM 1046 N N . THR B 1 5 ? 23.328 14.32 -6.777 1 36.59 5 THR B N 1
ATOM 1047 C CA . THR B 1 5 ? 22.406 13.227 -7.051 1 36.59 5 THR B CA 1
ATOM 1048 C C . THR B 1 5 ? 21.047 13.492 -6.402 1 36.59 5 THR B C 1
ATOM 1050 O O . THR B 1 5 ? 20.969 13.688 -5.188 1 36.59 5 THR B O 1
ATOM 1053 N N . LYS B 1 6 ? 20.328 14.312 -6.957 1 39.38 6 LYS B N 1
ATOM 1054 C CA . LYS B 1 6 ? 18.938 14.562 -6.625 1 39.38 6 LYS B CA 1
ATOM 1055 C C . LYS B 1 6 ? 18.297 13.336 -5.965 1 39.38 6 LYS B C 1
ATOM 1057 O O . LYS B 1 6 ? 18.031 12.344 -6.633 1 39.38 6 LYS B O 1
ATOM 1062 N N . GLN B 1 7 ? 18.984 12.688 -5.039 1 40.53 7 GLN B N 1
ATOM 1063 C CA . GLN B 1 7 ? 18.422 11.531 -4.355 1 40.53 7 GLN B CA 1
ATOM 1064 C C . GLN B 1 7 ? 16.906 11.625 -4.266 1 40.53 7 GLN B C 1
ATOM 1066 O O . GLN B 1 7 ? 16.375 12.539 -3.635 1 40.53 7 GLN B O 1
ATOM 1071 N N . GLU B 1 8 ? 16.25 11.789 -5.289 1 47 8 GLU B N 1
ATOM 1072 C CA . GLU B 1 8 ? 14.805 11.562 -5.258 1 47 8 GLU B CA 1
ATOM 1073 C C . GLU B 1 8 ? 14.414 10.664 -4.09 1 47 8 GLU B C 1
ATOM 1075 O O . GLU B 1 8 ? 14.82 9.508 -4.031 1 47 8 GLU B O 1
ATOM 1080 N N . THR B 1 9 ? 14.602 11.039 -2.859 1 51.62 9 THR B N 1
ATOM 1081 C CA . THR B 1 9 ? 14.391 10.391 -1.568 1 51.62 9 THR B CA 1
ATOM 1082 C C . THR B 1 9 ? 13.102 9.578 -1.582 1 51.62 9 THR B C 1
ATOM 1084 O O . THR B 1 9 ? 12.023 10.102 -1.304 1 51.62 9 THR B O 1
ATOM 1087 N N . THR B 1 10 ? 12.883 8.812 -2.682 1 58.88 10 THR B N 1
ATOM 1088 C CA . THR B 1 10 ? 11.703 7.957 -2.641 1 58.88 10 THR B CA 1
ATOM 1089 C C . THR B 1 10 ? 11.68 7.125 -1.36 1 58.88 10 THR B C 1
ATOM 1091 O O . THR B 1 10 ? 12.727 6.629 -0.921 1 58.88 10 THR B O 1
ATOM 1094 N N . CYS B 1 11 ? 10.672 7.301 -0.535 1 74.38 11 CYS B N 1
ATOM 1095 C CA . CYS B 1 11 ? 10.453 6.5 0.664 1 74.38 11 CYS B CA 1
ATOM 1096 C C . CYS B 1 11 ? 10.633 5.016 0.366 1 74.38 11 CYS B C 1
ATOM 1098 O O . CYS B 1 11 ? 10.211 4.535 -0.685 1 74.38 11 CYS B O 1
ATOM 1100 N N . PRO B 1 12 ? 11.5 4.309 1.047 1 75.25 12 PRO B N 1
ATOM 1101 C CA . PRO B 1 12 ? 11.781 2.885 0.841 1 75.25 12 PRO B CA 1
ATOM 1102 C C . PRO B 1 12 ? 10.508 2.059 0.631 1 75.25 12 PRO B C 1
ATOM 1104 O O . PRO B 1 12 ? 10.555 1.003 -0.004 1 75.25 12 PRO B O 1
ATOM 1107 N N . MET B 1 13 ? 9.438 2.621 1.077 1 87 13 MET B N 1
ATOM 1108 C CA . MET B 1 13 ? 8.25 1.775 1.011 1 87 13 MET B CA 1
ATOM 1109 C C . MET B 1 13 ? 7.508 1.982 -0.306 1 87 13 MET B C 1
ATOM 1111 O O . MET B 1 13 ? 6.574 1.24 -0.622 1 87 13 MET B O 1
ATOM 1115 N N . ASP B 1 14 ? 7.934 2.904 -1.054 1 84.94 14 ASP B N 1
ATOM 1116 C CA . ASP B 1 14 ? 7.227 3.234 -2.289 1 84.94 14 ASP B CA 1
ATOM 1117 C C . ASP B 1 14 ? 7.164 2.029 -3.225 1 84.94 14 ASP B C 1
ATOM 1119 O O . ASP B 1 14 ? 6.113 1.739 -3.799 1 84.94 14 ASP B O 1
ATOM 1123 N N . ALA B 1 15 ? 8.266 1.379 -3.393 1 87.25 15 ALA B N 1
ATOM 1124 C CA . ALA B 1 15 ? 8.312 0.213 -4.273 1 87.25 15 ALA B CA 1
ATOM 1125 C C . ALA B 1 15 ? 7.352 -0.874 -3.791 1 87.25 15 ALA B C 1
ATOM 1127 O O . ALA B 1 15 ? 6.695 -1.535 -4.602 1 87.25 15 ALA B O 1
ATOM 1128 N N . LEU B 1 16 ? 7.297 -1.058 -2.52 1 91.38 16 LEU B N 1
ATOM 1129 C CA . LEU B 1 16 ? 6.414 -2.059 -1.933 1 91.38 16 LEU B CA 1
ATOM 1130 C C . LEU B 1 16 ? 4.949 -1.68 -2.137 1 91.38 16 LEU B C 1
ATOM 1132 O O . LEU B 1 16 ? 4.129 -2.527 -2.496 1 91.38 16 LEU B O 1
ATOM 1136 N N . LEU B 1 17 ? 4.66 -0.463 -1.942 1 90.31 17 LEU B N 1
ATOM 1137 C CA . LEU B 1 17 ? 3.305 0.029 -2.162 1 90.31 17 LEU B CA 1
ATOM 1138 C C . LEU B 1 17 ? 2.896 -0.133 -3.623 1 90.31 17 LEU B C 1
ATOM 1140 O O . LEU B 1 17 ? 1.773 -0.55 -3.916 1 90.31 17 LEU B O 1
ATOM 1144 N N . ARG B 1 18 ? 3.775 0.141 -4.523 1 89 18 ARG B N 1
ATOM 1145 C CA . ARG B 1 18 ? 3.506 0.001 -5.953 1 89 18 ARG B CA 1
ATOM 1146 C C . ARG B 1 18 ? 3.264 -1.459 -6.324 1 89 18 ARG B C 1
ATOM 1148 O O . ARG B 1 18 ? 2.4 -1.759 -7.152 1 89 18 ARG B O 1
ATOM 1155 N N . LEU B 1 19 ? 3.988 -2.248 -5.75 1 92.44 19 LEU B N 1
ATOM 1156 C CA . LEU B 1 19 ? 3.844 -3.678 -6 1 92.44 19 LEU B CA 1
ATOM 1157 C C . LEU B 1 19 ? 2.461 -4.168 -5.582 1 92.44 19 LEU B C 1
ATOM 1159 O O . LEU B 1 19 ? 1.856 -4.992 -6.266 1 92.44 19 LEU B O 1
ATOM 1163 N N . LEU B 1 20 ? 2 -3.637 -4.508 1 92.31 20 LEU B N 1
ATOM 1164 C CA . LEU B 1 20 ? 0.764 -4.137 -3.916 1 92.31 20 LEU B CA 1
ATOM 1165 C C . LEU B 1 20 ? -0.45 -3.445 -4.527 1 92.31 20 LEU B C 1
ATOM 1167 O O . LEU B 1 20 ? -1.585 -3.881 -4.324 1 92.31 20 LEU B O 1
ATOM 1171 N N . MET B 1 21 ? -0.096 -2.482 -5.254 1 84.25 21 MET B N 1
ATOM 1172 C CA . MET B 1 21 ? -1.184 -1.7 -5.832 1 84.25 21 MET B CA 1
ATOM 1173 C C . MET B 1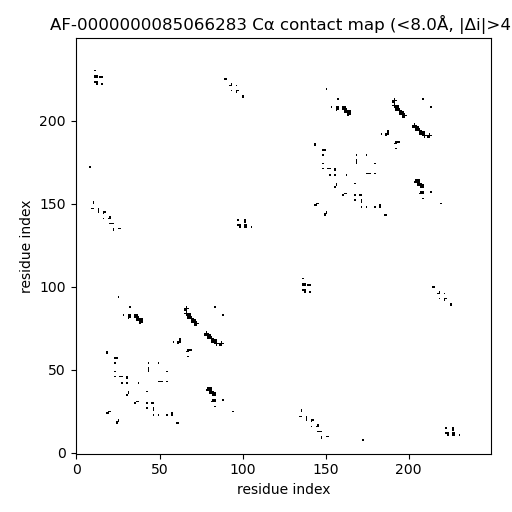 21 ? -1.866 -2.469 -6.961 1 84.25 21 MET B C 1
ATOM 1175 O O . MET B 1 21 ? -1.249 -3.328 -7.594 1 84.25 21 MET B O 1
ATOM 1179 N N . GLY B 1 22 ? -3.156 -2.162 -7.172 1 78.56 22 GLY B N 1
ATOM 1180 C CA . GLY B 1 22 ? -3.957 -2.752 -8.234 1 78.56 22 GLY B CA 1
ATOM 1181 C C . GLY B 1 22 ? -4.977 -3.754 -7.723 1 78.56 22 GLY B C 1
ATOM 1182 O O . GLY B 1 22 ? -4.801 -4.332 -6.648 1 78.56 22 GLY B O 1
ATOM 1183 N N . PRO B 1 23 ? -5.949 -3.951 -8.445 1 76.5 23 PRO B N 1
ATOM 1184 C CA . PRO B 1 23 ? -7.09 -4.73 -7.961 1 76.5 23 PRO B CA 1
ATOM 1185 C C . PRO B 1 23 ? -6.805 -6.227 -7.906 1 76.5 23 PRO B C 1
ATOM 1187 O O . PRO B 1 23 ? -7.469 -6.961 -7.168 1 76.5 23 PRO B O 1
ATOM 1190 N N . TRP B 1 24 ? -5.75 -6.551 -8.492 1 87.38 24 TRP B N 1
ATOM 1191 C CA . TRP B 1 24 ? -5.625 -7.992 -8.711 1 87.38 24 TRP B CA 1
ATOM 1192 C C . TRP B 1 24 ? -4.551 -8.586 -7.809 1 87.38 24 TRP B C 1
ATOM 1194 O O . TRP B 1 24 ? -4.645 -9.742 -7.402 1 87.38 24 TRP B O 1
ATOM 1204 N N . THR B 1 25 ? -3.578 -7.836 -7.453 1 92.62 25 THR B N 1
ATOM 1205 C CA . THR B 1 25 ? -2.391 -8.352 -6.781 1 92.62 25 THR B CA 1
ATOM 1206 C C . THR B 1 25 ? -2.758 -8.953 -5.426 1 92.62 25 THR B C 1
ATOM 1208 O O . THR B 1 25 ? -2.357 -10.078 -5.109 1 92.62 25 THR B O 1
ATOM 1211 N N . THR B 1 26 ? -3.506 -8.234 -4.672 1 90.69 26 THR B N 1
ATOM 1212 C CA . THR B 1 26 ? -3.863 -8.695 -3.334 1 90.69 26 THR B CA 1
ATOM 1213 C C . THR B 1 26 ? -4.676 -9.992 -3.408 1 90.69 26 THR B C 1
ATOM 1215 O O . THR B 1 26 ? -4.461 -10.906 -2.617 1 90.69 26 THR B O 1
ATOM 1218 N N . TYR B 1 27 ? -5.535 -10.094 -4.336 1 90.69 27 TYR B N 1
ATOM 1219 C CA . TYR B 1 27 ? -6.332 -11.305 -4.496 1 90.69 27 TYR B CA 1
ATOM 1220 C C . TYR B 1 27 ? -5.453 -12.492 -4.867 1 90.69 27 TYR B C 1
ATOM 1222 O O . TYR B 1 27 ? -5.629 -13.586 -4.34 1 90.69 27 TYR B O 1
ATOM 1230 N N . ILE B 1 28 ? -4.566 -12.242 -5.766 1 95.69 28 ILE B N 1
ATOM 1231 C CA . ILE B 1 28 ? -3.635 -13.289 -6.18 1 95.69 28 ILE B CA 1
ATOM 1232 C C . ILE B 1 28 ? -2.83 -13.773 -4.973 1 95.69 28 ILE B C 1
ATOM 1234 O O . ILE B 1 28 ? -2.721 -14.977 -4.73 1 95.69 28 ILE B O 1
ATOM 1238 N N . LEU B 1 29 ? -2.334 -12.867 -4.23 1 95.75 29 LEU B N 1
ATOM 1239 C CA . LEU B 1 29 ? -1.513 -13.203 -3.07 1 95.75 29 LEU B CA 1
ATOM 1240 C C . LEU B 1 29 ? -2.326 -13.953 -2.025 1 95.75 29 LEU B C 1
ATOM 1242 O O . LEU B 1 29 ? -1.836 -14.914 -1.425 1 95.75 29 LEU B O 1
ATOM 1246 N N . TRP B 1 30 ? -3.506 -13.531 -1.817 1 92.19 30 TRP B N 1
ATOM 1247 C CA . TRP B 1 30 ? -4.375 -14.211 -0.866 1 92.19 30 TRP B CA 1
ATOM 1248 C C . TRP B 1 30 ? -4.664 -15.641 -1.317 1 92.19 30 TRP B C 1
ATOM 1250 O O . TRP B 1 30 ? -4.57 -16.578 -0.524 1 92.19 30 TRP B O 1
ATOM 1260 N N . THR B 1 31 ? -5.02 -15.789 -2.553 1 94.81 31 THR B N 1
ATOM 1261 C CA . THR B 1 31 ? -5.309 -17.109 -3.102 1 94.81 31 THR B CA 1
ATOM 1262 C C . THR B 1 31 ? -4.105 -18.031 -2.941 1 94.81 31 THR B C 1
ATOM 1264 O O . THR B 1 31 ? -4.246 -19.172 -2.463 1 94.81 31 THR B O 1
ATOM 1267 N N . LEU B 1 32 ? -2.949 -17.547 -3.262 1 97.56 32 LEU B N 1
ATOM 1268 C CA . LEU B 1 32 ? -1.742 -18.359 -3.176 1 97.56 32 LEU B CA 1
ATOM 1269 C C . LEU B 1 32 ? -1.418 -18.703 -1.726 1 97.56 32 LEU B C 1
ATOM 1271 O O . LEU B 1 32 ? -0.899 -19.781 -1.439 1 97.56 32 LEU B O 1
ATOM 1275 N N . ARG B 1 33 ? -1.663 -17.797 -0.9 1 96.19 33 ARG B N 1
ATOM 1276 C CA . ARG B 1 33 ? -1.431 -18.047 0.519 1 96.19 33 ARG B CA 1
ATOM 1277 C C . ARG B 1 33 ? -2.344 -19.156 1.037 1 96.19 33 ARG B C 1
ATOM 1279 O O . ARG B 1 33 ? -1.912 -20.016 1.815 1 96.19 33 ARG B O 1
ATOM 1286 N N . GLN B 1 34 ? -3.506 -19.156 0.657 1 94.44 34 GLN B N 1
ATOM 1287 C CA . GLN B 1 34 ? -4.516 -20.094 1.147 1 94.44 34 GLN B CA 1
ATOM 1288 C C . GLN B 1 34 ? -4.352 -21.469 0.502 1 94.44 34 GLN B C 1
ATOM 1290 O O . GLN B 1 34 ? -4.484 -22.5 1.174 1 94.44 34 GLN B O 1
ATOM 1295 N N . ARG B 1 35 ? -4.016 -21.5 -0.735 1 95.81 35 ARG B N 1
ATOM 1296 C CA . ARG B 1 35 ? -4.062 -22.75 -1.487 1 95.81 35 ARG B CA 1
ATOM 1297 C C . ARG B 1 35 ? -2.672 -23.359 -1.636 1 95.81 35 ARG B C 1
ATOM 1299 O O . ARG B 1 35 ? -2.535 -24.547 -1.937 1 95.81 35 ARG B O 1
ATOM 1306 N N . GLY B 1 36 ? -1.716 -22.516 -1.443 1 97.06 36 GLY B N 1
ATOM 1307 C CA . GLY B 1 36 ? -0.39 -22.969 -1.828 1 97.06 36 GLY B CA 1
ATOM 1308 C C . GLY B 1 36 ? -0.146 -22.891 -3.324 1 97.06 36 GLY B C 1
ATOM 1309 O O . GLY B 1 36 ? -0.812 -22.141 -4.031 1 97.06 36 GLY B O 1
ATOM 1310 N N . PRO B 1 37 ? 0.876 -23.625 -3.818 1 97.5 37 PRO B N 1
ATOM 1311 C CA . PRO B 1 37 ? 1.152 -23.609 -5.258 1 97.5 37 PRO B CA 1
ATOM 1312 C C . PRO B 1 37 ? -0.077 -23.953 -6.094 1 97.5 37 PRO B C 1
ATOM 1314 O O . PRO B 1 37 ? -0.761 -24.938 -5.816 1 97.5 37 PRO B O 1
ATOM 1317 N N . THR B 1 38 ? -0.387 -23.172 -7.113 1 97.44 38 THR B N 1
ATOM 1318 C CA . THR B 1 38 ? -1.641 -23.203 -7.855 1 97.44 38 THR B CA 1
ATOM 1319 C C . THR B 1 38 ? -1.392 -22.984 -9.344 1 97.44 38 THR B C 1
ATOM 1321 O O . THR B 1 38 ? -0.532 -22.188 -9.727 1 97.44 38 THR B O 1
ATOM 1324 N N . ARG B 1 39 ? -2.182 -23.672 -10.172 1 97.19 39 ARG B N 1
ATOM 1325 C CA . ARG B 1 39 ? -2.041 -23.531 -11.617 1 97.19 39 ARG B CA 1
ATOM 1326 C C . ARG B 1 39 ? -2.75 -22.266 -12.109 1 97.19 39 ARG B C 1
ATOM 1328 O O . ARG B 1 39 ? -3.641 -21.75 -11.438 1 97.19 39 ARG B O 1
ATOM 1335 N N . PHE B 1 40 ? -2.422 -21.875 -13.367 1 97.75 40 PHE B N 1
ATOM 1336 C CA . PHE B 1 40 ? -2.922 -20.641 -13.969 1 97.75 40 PHE B CA 1
ATOM 1337 C C . PHE B 1 40 ? -4.445 -20.656 -14.039 1 97.75 40 PHE B C 1
ATOM 1339 O O . PHE B 1 40 ? -5.094 -19.688 -13.641 1 97.75 40 PHE B O 1
ATOM 1346 N N . GLY B 1 41 ? -4.926 -21.719 -14.477 1 96.88 41 GLY B N 1
ATOM 1347 C CA . GLY B 1 41 ? -6.367 -21.812 -14.633 1 96.88 41 GLY B CA 1
ATOM 1348 C C . GLY B 1 41 ? -7.125 -21.672 -13.328 1 96.88 41 GLY B C 1
ATOM 1349 O O . GLY B 1 41 ? -8.172 -21.016 -13.281 1 96.88 41 GLY B O 1
ATOM 1350 N N . MET B 1 42 ? -6.652 -22.297 -12.328 1 96.56 42 MET B N 1
ATOM 1351 C CA . MET B 1 42 ? -7.281 -22.188 -11.016 1 96.56 42 MET B CA 1
ATOM 1352 C C . MET B 1 42 ? -7.203 -20.766 -10.484 1 96.56 42 MET B C 1
ATOM 1354 O O . MET B 1 42 ? -8.172 -20.25 -9.938 1 96.56 42 MET B O 1
ATOM 1358 N N . LEU B 1 43 ? -6.078 -20.094 -10.594 1 97.25 43 LEU B N 1
ATOM 1359 C CA . LEU B 1 43 ? -5.941 -18.703 -10.203 1 97.25 43 LEU B CA 1
ATOM 1360 C C . LEU B 1 43 ? -6.945 -17.828 -10.945 1 97.25 43 LEU B C 1
ATOM 1362 O O . LEU B 1 43 ? -7.59 -16.969 -10.336 1 97.25 43 LEU B O 1
ATOM 1366 N N . LYS B 1 44 ? -7.051 -18.062 -12.219 1 96.88 44 LYS B N 1
ATOM 1367 C CA . LYS B 1 44 ? -7.98 -17.297 -13.047 1 96.88 44 LYS B CA 1
ATOM 1368 C C . LYS B 1 44 ? -9.414 -17.453 -12.547 1 96.88 44 LYS B C 1
ATOM 1370 O O . LYS B 1 44 ? -10.18 -16.484 -12.523 1 96.88 44 LYS B O 1
ATOM 1375 N N . ARG B 1 45 ? -9.773 -18.594 -12.141 1 95.25 45 ARG B N 1
ATOM 1376 C CA . ARG B 1 45 ? -11.117 -18.875 -11.656 1 95.25 45 ARG B CA 1
ATOM 1377 C C . ARG B 1 45 ? -11.367 -18.203 -10.305 1 95.25 45 ARG B C 1
ATOM 1379 O O . ARG B 1 45 ? -12.469 -17.703 -10.055 1 95.25 45 ARG B O 1
ATOM 1386 N N . GLU B 1 46 ? -10.367 -18.234 -9.492 1 93.25 46 GLU B N 1
ATOM 1387 C CA . GLU B 1 46 ? -10.523 -17.75 -8.125 1 93.25 46 GLU B CA 1
ATOM 1388 C C . GLU B 1 46 ? -10.5 -16.219 -8.086 1 93.25 46 GLU B C 1
ATOM 1390 O O . GLU B 1 46 ? -11.117 -15.609 -7.211 1 93.25 46 GLU B O 1
ATOM 1395 N N . VAL B 1 47 ? -9.727 -15.641 -8.938 1 91.19 47 VAL B N 1
ATOM 1396 C CA . VAL B 1 47 ? -9.656 -14.188 -9.008 1 91.19 47 VAL B CA 1
ATOM 1397 C C . VAL B 1 47 ? -10.719 -13.664 -9.977 1 91.19 47 VAL B C 1
ATOM 1399 O O . VAL B 1 47 ? -10.445 -13.477 -11.164 1 91.19 47 VAL B O 1
ATOM 1402 N N . ARG B 1 48 ? -11.805 -13.352 -9.469 1 86.5 48 ARG B N 1
ATOM 1403 C CA . ARG B 1 48 ? -12.977 -13.031 -10.266 1 86.5 48 ARG B CA 1
ATOM 1404 C C . ARG B 1 48 ? -12.781 -11.734 -11.039 1 86.5 48 ARG B C 1
ATOM 1406 O O . ARG B 1 48 ? -12.367 -10.719 -10.469 1 86.5 48 ARG B O 1
ATOM 1413 N N . GLY B 1 49 ? -13.07 -11.898 -12.391 1 89.44 49 GLY B N 1
ATOM 1414 C CA . GLY B 1 49 ? -13.094 -10.711 -13.219 1 89.44 49 GLY B CA 1
ATOM 1415 C C . GLY B 1 49 ? -11.766 -10.422 -13.891 1 89.44 49 GLY B C 1
ATOM 1416 O O . GLY B 1 49 ? -11.688 -9.586 -14.797 1 89.44 49 GLY B O 1
ATOM 1417 N N . ILE B 1 50 ? -10.766 -11.125 -13.547 1 93.25 50 ILE B N 1
ATOM 1418 C CA . ILE B 1 50 ? -9.453 -10.859 -14.117 1 93.25 50 ILE B CA 1
ATOM 1419 C C . ILE B 1 50 ? -9.359 -11.492 -15.508 1 93.25 50 ILE B C 1
ATOM 1421 O O . ILE B 1 50 ? -9.867 -12.594 -15.727 1 93.25 50 ILE B O 1
ATOM 1425 N N . SER B 1 51 ? -8.781 -10.844 -16.422 1 95.69 51 SER B N 1
ATOM 1426 C CA . SER B 1 51 ? -8.492 -11.422 -17.734 1 95.69 51 SER B CA 1
ATOM 1427 C C . SER B 1 51 ? -7.211 -12.242 -17.703 1 95.69 51 SER B C 1
ATOM 1429 O O . SER B 1 51 ? -6.375 -12.07 -16.828 1 95.69 51 SER B O 1
ATOM 1431 N N . SER B 1 52 ? -7.066 -13.133 -18.688 1 97.06 52 SER B N 1
ATOM 1432 C CA . SER B 1 52 ? -5.852 -13.93 -18.812 1 97.06 52 SER B CA 1
ATOM 1433 C C . SER B 1 52 ? -4.617 -13.047 -18.969 1 97.06 52 SER B C 1
ATOM 1435 O O . SER B 1 52 ? -3.564 -13.336 -18.391 1 97.06 52 SER B O 1
ATOM 1437 N N . ARG B 1 53 ? -4.773 -12.023 -19.672 1 97.31 53 ARG B N 1
ATOM 1438 C CA . ARG B 1 53 ? -3.66 -11.109 -19.906 1 97.31 53 ARG B CA 1
ATOM 1439 C C . ARG B 1 53 ? -3.221 -10.438 -18.609 1 97.31 53 ARG B C 1
ATOM 1441 O O . ARG B 1 53 ? -2.029 -10.391 -18.312 1 97.31 53 ARG B O 1
ATOM 1448 N N . MET B 1 54 ? -4.145 -9.945 -17.906 1 96.44 54 MET B N 1
ATOM 1449 C CA . MET B 1 54 ? -3.846 -9.25 -16.656 1 96.44 54 MET B CA 1
ATOM 1450 C C . MET B 1 54 ? -3.248 -10.203 -15.625 1 96.44 54 MET B C 1
ATOM 1452 O O . MET B 1 54 ? -2.326 -9.844 -14.891 1 96.44 54 MET B O 1
ATOM 1456 N N . LEU B 1 55 ? -3.791 -11.375 -15.562 1 97.25 55 LEU B N 1
ATOM 1457 C CA . LEU B 1 55 ? -3.229 -12.367 -14.656 1 97.25 55 LEU B CA 1
ATOM 1458 C C . LEU B 1 55 ? -1.773 -12.664 -15.008 1 97.25 55 LEU B C 1
ATOM 1460 O O . LEU B 1 55 ? -0.913 -12.695 -14.125 1 97.25 55 LEU B O 1
ATOM 1464 N N . THR B 1 56 ? -1.489 -12.891 -16.266 1 97.94 56 THR B N 1
ATOM 1465 C CA . THR B 1 56 ? -0.126 -13.133 -16.719 1 97.94 56 THR B CA 1
ATOM 1466 C C . THR B 1 56 ? 0.788 -11.977 -16.328 1 97.94 56 THR B C 1
ATOM 1468 O O . THR B 1 56 ? 1.877 -12.195 -15.797 1 97.94 56 THR B O 1
ATOM 1471 N N . GLU B 1 57 ? 0.354 -10.812 -16.547 1 97.12 57 GLU B N 1
ATOM 1472 C CA . GLU B 1 57 ? 1.136 -9.617 -16.25 1 97.12 57 GLU B CA 1
ATOM 1473 C C . GLU B 1 57 ? 1.412 -9.5 -14.75 1 97.12 57 GLU B C 1
ATOM 1475 O O . GLU B 1 57 ? 2.533 -9.188 -14.344 1 97.12 57 GLU B O 1
ATOM 1480 N N . ARG B 1 58 ? 0.43 -9.75 -13.953 1 96.62 58 ARG B N 1
ATOM 1481 C CA . ARG B 1 58 ? 0.596 -9.633 -12.508 1 96.62 58 ARG B CA 1
ATOM 1482 C C . ARG B 1 58 ? 1.513 -10.727 -11.969 1 96.62 58 ARG B C 1
ATOM 1484 O O . ARG B 1 58 ? 2.344 -10.469 -11.094 1 96.62 58 ARG B O 1
ATOM 1491 N N . LEU B 1 59 ? 1.345 -11.898 -12.5 1 97.75 59 LEU B N 1
ATOM 1492 C CA . LEU B 1 59 ? 2.217 -12.992 -12.086 1 97.75 59 LEU B CA 1
ATOM 1493 C C . LEU B 1 59 ? 3.666 -12.711 -12.461 1 97.75 59 LEU B C 1
ATOM 1495 O O . LEU B 1 59 ? 4.582 -12.969 -11.68 1 97.75 59 LEU B O 1
ATOM 1499 N N . ARG B 1 60 ? 3.846 -12.148 -13.625 1 97.69 60 ARG B N 1
ATOM 1500 C CA . ARG B 1 60 ? 5.191 -11.781 -14.055 1 97.69 60 ARG B CA 1
ATOM 1501 C C . ARG B 1 60 ? 5.789 -10.719 -13.148 1 97.69 60 ARG B C 1
ATOM 1503 O O . ARG B 1 60 ? 6.949 -10.82 -12.734 1 97.69 60 ARG B O 1
ATOM 1510 N N . THR B 1 61 ? 5.09 -9.734 -12.859 1 96.69 61 THR B N 1
ATOM 1511 C CA . THR B 1 61 ? 5.539 -8.656 -11.984 1 96.69 61 THR B CA 1
ATOM 1512 C C . THR B 1 61 ? 5.906 -9.203 -10.602 1 96.69 61 THR B C 1
ATOM 1514 O O . THR B 1 61 ? 6.945 -8.844 -10.047 1 96.69 61 THR B O 1
ATOM 1517 N N . LEU B 1 62 ? 5.098 -10.039 -10.078 1 97.56 62 LEU B N 1
ATOM 1518 C CA . LEU B 1 62 ? 5.332 -10.625 -8.766 1 97.56 62 LEU B CA 1
ATOM 1519 C C . LEU B 1 62 ? 6.539 -11.555 -8.789 1 97.56 62 LEU B C 1
ATOM 1521 O O . LEU B 1 62 ? 7.277 -11.648 -7.805 1 97.56 62 LEU B O 1
ATOM 1525 N N . GLU B 1 63 ? 6.676 -12.266 -9.906 1 97.88 63 GLU B N 1
ATOM 1526 C CA . GLU B 1 63 ? 7.855 -13.109 -10.078 1 97.88 63 GLU B CA 1
ATOM 1527 C C . GLU B 1 63 ? 9.133 -12.266 -10.125 1 97.88 63 GLU B C 1
ATOM 1529 O O . GLU B 1 63 ? 10.117 -12.586 -9.453 1 97.88 63 GLU B O 1
ATOM 1534 N N . GLU B 1 64 ? 9.109 -11.203 -10.859 1 95.81 64 GLU B N 1
ATOM 1535 C CA . GLU B 1 64 ? 10.25 -10.305 -10.992 1 95.81 64 GLU B CA 1
ATOM 1536 C C . GLU B 1 64 ? 10.609 -9.664 -9.656 1 95.81 64 GLU B C 1
ATOM 1538 O O . GLU B 1 64 ? 11.781 -9.391 -9.383 1 95.81 64 GLU B O 1
ATOM 1543 N N . ALA B 1 65 ? 9.672 -9.477 -8.844 1 94.69 65 ALA B N 1
ATOM 1544 C CA . ALA B 1 65 ? 9.898 -8.875 -7.535 1 94.69 65 ALA B CA 1
ATOM 1545 C C . ALA B 1 65 ? 10.359 -9.922 -6.523 1 94.69 65 ALA B C 1
ATOM 1547 O O . ALA B 1 65 ? 10.633 -9.594 -5.367 1 94.69 65 ALA B O 1
ATOM 1548 N N . GLY B 1 66 ? 10.336 -11.18 -6.957 1 96.19 66 GLY B N 1
ATOM 1549 C CA . GLY B 1 66 ? 10.797 -12.25 -6.086 1 96.19 66 GLY B CA 1
ATOM 1550 C C . GLY B 1 66 ? 9.742 -12.703 -5.09 1 96.19 66 GLY B C 1
ATOM 1551 O O . GLY B 1 66 ? 10.062 -13.328 -4.078 1 96.19 66 GLY B O 1
ATOM 1552 N N . VAL B 1 67 ? 8.547 -12.43 -5.297 1 97.62 67 VAL B N 1
ATOM 1553 C CA . VAL B 1 67 ? 7.445 -12.695 -4.375 1 97.62 67 VAL B CA 1
ATOM 1554 C C . VAL B 1 67 ? 6.762 -14.008 -4.746 1 97.62 67 VAL B C 1
ATOM 1556 O O . VAL B 1 67 ? 6.254 -14.711 -3.873 1 97.62 67 VAL B O 1
ATOM 1559 N N . VAL B 1 68 ? 6.703 -14.305 -6.031 1 98.38 68 VAL B N 1
ATOM 1560 C CA . VAL B 1 68 ? 6.059 -15.5 -6.555 1 98.38 68 VAL B CA 1
ATOM 1561 C C . VAL B 1 68 ? 7.074 -16.328 -7.34 1 98.38 68 VAL B C 1
ATOM 1563 O O . VAL B 1 68 ? 7.895 -15.781 -8.078 1 98.38 68 VAL B O 1
ATOM 1566 N N . PHE B 1 69 ? 7.027 -17.578 -7.152 1 98.56 69 PHE B N 1
ATOM 1567 C CA . PHE B 1 69 ? 7.82 -18.469 -8 1 98.56 69 PHE B CA 1
ATOM 1568 C C . PHE B 1 69 ? 6.938 -19.141 -9.047 1 98.56 69 PHE B C 1
ATOM 1570 O O . PHE B 1 69 ? 5.727 -19.25 -8.867 1 98.56 69 PHE B O 1
ATOM 1577 N N . ARG B 1 70 ? 7.488 -19.438 -10.078 1 98 70 ARG B N 1
ATOM 1578 C CA . ARG B 1 70 ? 6.91 -20.219 -11.172 1 98 70 ARG B CA 1
ATOM 1579 C C . ARG B 1 70 ? 7.68 -21.516 -11.383 1 98 70 ARG B C 1
ATOM 1581 O O . ARG B 1 70 ? 8.883 -21.5 -11.656 1 98 70 ARG B O 1
ATOM 1588 N N . VAL B 1 71 ? 7.012 -22.672 -11.297 1 97.31 71 VAL B N 1
ATOM 1589 C CA . VAL B 1 71 ? 7.688 -23.969 -11.406 1 97.31 71 VAL B CA 1
ATOM 1590 C C . VAL B 1 71 ? 7.059 -24.781 -12.539 1 97.31 71 VAL B C 1
ATOM 1592 O O . VAL B 1 71 ? 5.84 -24.938 -12.594 1 97.31 71 VAL B O 1
ATOM 1595 N N . TYR B 1 72 ? 7.957 -25.188 -13.375 1 95.56 72 TYR B N 1
ATOM 1596 C CA . TYR B 1 72 ? 7.555 -26.109 -14.438 1 95.56 72 TYR B CA 1
ATOM 1597 C C . TYR B 1 72 ? 7.828 -27.547 -14.047 1 95.56 72 TYR B C 1
ATOM 1599 O O . TYR B 1 72 ? 8.914 -27.875 -13.562 1 95.56 72 TYR B O 1
ATOM 1607 N N . ARG B 1 73 ? 6.859 -28.438 -14.148 1 93.25 73 ARG B N 1
ATOM 1608 C CA . ARG B 1 73 ? 7.02 -29.875 -13.961 1 93.25 73 ARG B CA 1
ATOM 1609 C C . ARG B 1 73 ? 6.625 -30.641 -15.219 1 93.25 73 ARG B C 1
ATOM 1611 O O . ARG B 1 73 ? 5.488 -30.531 -15.68 1 93.25 73 ARG B O 1
ATOM 1618 N N . PRO B 1 74 ? 7.582 -31.391 -15.703 1 91.75 74 PRO B N 1
ATOM 1619 C CA . PRO B 1 74 ? 7.27 -32.188 -16.906 1 91.75 74 PRO B CA 1
ATOM 1620 C C . PRO B 1 74 ? 6.227 -33.25 -16.641 1 91.75 74 PRO B C 1
ATOM 1622 O O . PRO B 1 74 ? 6.383 -34.062 -15.719 1 91.75 74 PRO B O 1
ATOM 1625 N N . SER B 1 75 ? 5.145 -33.125 -16.984 1 90.25 75 SER B N 1
ATOM 1626 C CA . SER B 1 75 ? 4.043 -34.062 -16.953 1 90.25 75 SER B CA 1
ATOM 1627 C C . SER B 1 75 ? 3.246 -34.031 -18.25 1 90.25 75 SER B C 1
ATOM 1629 O O . SER B 1 75 ? 3.619 -33.312 -19.188 1 90.25 75 SER B O 1
ATOM 1631 N N . ILE B 1 76 ? 2.504 -35.062 -18.5 1 89.06 76 ILE B N 1
ATOM 1632 C CA . ILE B 1 76 ? 1.595 -35.062 -19.641 1 89.06 76 ILE B CA 1
ATOM 1633 C C . ILE B 1 76 ? 0.159 -34.875 -19.156 1 89.06 76 ILE B C 1
ATOM 1635 O O . ILE B 1 76 ? -0.429 -35.781 -18.562 1 89.06 76 ILE B O 1
ATOM 1639 N N . PRO B 1 77 ? -0.284 -33.562 -19.375 1 88.69 77 PRO B N 1
ATOM 1640 C CA . PRO B 1 77 ? 0.261 -32.312 -19.859 1 88.69 77 PRO B CA 1
ATOM 1641 C C . PRO B 1 77 ? 1.196 -31.641 -18.844 1 88.69 77 PRO B C 1
ATOM 1643 O O . PRO B 1 77 ? 1.098 -31.906 -17.641 1 88.69 77 PRO B O 1
ATOM 1646 N N . PRO B 1 78 ? 2.078 -30.812 -19.422 1 91.62 78 PRO B N 1
ATOM 1647 C CA . PRO B 1 78 ? 2.996 -30.109 -18.531 1 91.62 78 PRO B CA 1
ATOM 1648 C C . PRO B 1 78 ? 2.271 -29.266 -17.484 1 91.62 78 PRO B C 1
ATOM 1650 O O . PRO B 1 78 ? 1.198 -28.719 -17.75 1 91.62 78 PRO B O 1
ATOM 1653 N N . GLU B 1 79 ? 2.84 -29.312 -16.312 1 93.5 79 GLU B N 1
ATOM 1654 C CA . GLU B 1 79 ? 2.221 -28.547 -15.227 1 93.5 79 GLU B CA 1
ATOM 1655 C C . GLU B 1 79 ? 3.08 -27.359 -14.828 1 93.5 79 GLU B C 1
ATOM 1657 O O . GLU B 1 79 ? 4.277 -27.5 -14.57 1 93.5 79 GLU B O 1
ATOM 1662 N N . VAL B 1 80 ? 2.518 -26.25 -14.906 1 96.62 80 VAL B N 1
ATOM 1663 C CA . VAL B 1 80 ? 3.131 -25.047 -14.375 1 96.62 80 VAL B CA 1
ATOM 1664 C C . VAL B 1 80 ? 2.342 -24.562 -13.164 1 96.62 80 VAL B C 1
ATOM 1666 O O . VAL B 1 80 ? 1.116 -24.438 -13.219 1 96.62 80 VAL B O 1
ATOM 1669 N N . THR B 1 81 ? 3.08 -24.344 -12.102 1 97.88 81 THR B N 1
ATOM 1670 C CA . THR B 1 81 ? 2.412 -23.859 -10.898 1 97.88 81 THR B CA 1
ATOM 1671 C C . THR B 1 81 ? 3.072 -22.578 -10.383 1 97.88 81 THR B C 1
ATOM 1673 O O . THR B 1 81 ? 4.254 -22.344 -10.648 1 97.88 81 THR B O 1
ATOM 1676 N N . TYR B 1 82 ? 2.312 -21.812 -9.727 1 98.62 82 TYR B N 1
ATOM 1677 C CA . TYR B 1 82 ? 2.744 -20.578 -9.078 1 98.62 82 TYR B CA 1
ATOM 1678 C C . TYR B 1 82 ? 2.545 -20.672 -7.566 1 98.62 82 TYR B C 1
ATOM 1680 O O . TYR B 1 82 ? 1.536 -21.203 -7.098 1 98.62 82 TYR B O 1
ATOM 1688 N N . GLY B 1 83 ? 3.469 -20.141 -6.836 1 98.56 83 GLY B N 1
ATOM 1689 C CA . GLY B 1 83 ? 3.365 -20.109 -5.387 1 98.56 83 GLY B CA 1
ATOM 1690 C C . GLY B 1 83 ? 4.137 -18.969 -4.758 1 98.56 83 GLY B C 1
ATOM 1691 O O . GLY B 1 83 ? 4.816 -18.203 -5.457 1 98.56 83 GLY B O 1
ATOM 1692 N N . LEU B 1 84 ? 4.012 -18.812 -3.48 1 98.5 84 LEU B N 1
ATOM 1693 C CA . LEU B 1 84 ? 4.711 -17.75 -2.773 1 98.5 84 LEU B CA 1
ATOM 1694 C C . LEU B 1 84 ? 6.125 -18.172 -2.396 1 98.5 84 LEU B C 1
ATOM 1696 O O . LEU B 1 84 ? 6.332 -19.297 -1.931 1 98.5 84 LEU B O 1
ATOM 1700 N N . THR B 1 85 ? 7.043 -17.312 -2.684 1 98.12 85 THR B N 1
ATOM 1701 C CA . THR B 1 85 ? 8.398 -17.484 -2.166 1 98.12 85 THR B CA 1
ATOM 1702 C C . THR B 1 85 ? 8.453 -17.156 -0.676 1 98.12 85 THR B C 1
ATOM 1704 O O . THR B 1 85 ? 7.477 -16.672 -0.106 1 98.12 85 THR B O 1
ATOM 1707 N N . PRO B 1 86 ? 9.594 -17.453 -0.04 1 96.25 86 PRO B N 1
ATOM 1708 C CA . PRO B 1 86 ? 9.742 -16.969 1.336 1 96.25 86 PRO B CA 1
ATOM 1709 C C . PRO B 1 86 ? 9.539 -15.461 1.459 1 96.25 86 PRO B C 1
ATOM 1711 O O . PRO B 1 86 ? 8.898 -15 2.404 1 96.25 86 PRO B O 1
ATOM 1714 N N . ARG B 1 87 ? 10.047 -14.719 0.506 1 95.06 87 ARG B N 1
ATOM 1715 C CA . ARG B 1 87 ? 9.836 -13.273 0.439 1 95.06 87 ARG B CA 1
ATOM 1716 C C . ARG B 1 87 ? 8.352 -12.945 0.328 1 95.06 87 ARG B C 1
ATOM 1718 O O . ARG B 1 87 ? 7.863 -12.023 0.989 1 95.06 87 ARG B O 1
ATOM 1725 N N . GLY B 1 88 ? 7.648 -13.648 -0.48 1 96.81 88 GLY B N 1
ATOM 1726 C CA . GLY B 1 88 ? 6.219 -13.453 -0.639 1 96.81 88 GLY B CA 1
ATOM 1727 C C . GLY B 1 88 ? 5.438 -13.695 0.639 1 96.81 88 GLY B C 1
ATOM 1728 O O . GLY B 1 88 ? 4.453 -13.008 0.913 1 96.81 88 GLY B O 1
ATOM 1729 N N . LEU B 1 89 ? 5.871 -14.656 1.38 1 96.56 89 LEU B N 1
ATOM 1730 C CA . LEU B 1 89 ? 5.195 -15 2.625 1 96.56 89 LEU B CA 1
ATOM 1731 C C . LEU B 1 89 ? 5.34 -13.883 3.652 1 96.56 89 LEU B C 1
ATOM 1733 O O . LEU B 1 89 ? 4.48 -13.719 4.523 1 96.56 89 LEU B O 1
ATOM 1737 N N . GLU B 1 90 ? 6.371 -13.109 3.525 1 95.69 90 GLU B N 1
ATOM 1738 C CA . GLU B 1 90 ? 6.621 -12.016 4.457 1 95.69 90 GLU B CA 1
ATOM 1739 C C . GLU B 1 90 ? 5.582 -10.906 4.293 1 95.69 90 GLU B C 1
ATOM 1741 O O . GLU B 1 90 ? 5.418 -10.07 5.18 1 95.69 90 GLU B O 1
ATOM 1746 N N . LEU B 1 91 ? 4.914 -10.883 3.195 1 95.81 91 LEU B N 1
ATOM 1747 C CA . LEU B 1 91 ? 3.912 -9.859 2.932 1 95.81 91 LEU B CA 1
ATOM 1748 C C . LEU B 1 91 ? 2.697 -10.047 3.832 1 95.81 91 LEU B C 1
ATOM 1750 O O . LEU B 1 91 ? 1.866 -9.141 3.955 1 95.81 91 LEU B O 1
ATOM 1754 N N . ARG B 1 92 ? 2.623 -11.148 4.445 1 94.25 92 ARG B N 1
ATOM 1755 C CA . ARG B 1 92 ? 1.453 -11.477 5.254 1 94.25 92 ARG B CA 1
ATOM 1756 C C . ARG B 1 92 ? 1.192 -10.398 6.305 1 94.25 92 ARG B C 1
ATOM 1758 O O . ARG B 1 92 ? 0.054 -9.969 6.484 1 94.25 92 ARG B O 1
ATOM 1765 N N . GLU B 1 93 ? 2.225 -9.977 6.902 1 93.5 93 GLU B N 1
ATOM 1766 C CA . GLU B 1 93 ? 2.084 -9 7.977 1 93.5 93 GLU B CA 1
ATOM 1767 C C . GLU B 1 93 ? 1.521 -7.684 7.453 1 93.5 93 GLU B C 1
ATOM 1769 O O . GLU B 1 93 ? 0.628 -7.094 8.07 1 93.5 93 GLU B O 1
ATOM 1774 N N . VAL B 1 94 ? 2.035 -7.293 6.422 1 94.88 94 VAL B N 1
ATOM 1775 C CA . VAL B 1 94 ? 1.597 -6.043 5.805 1 94.88 94 VAL B CA 1
ATOM 1776 C C . VAL B 1 94 ? 0.155 -6.184 5.324 1 94.88 94 VAL B C 1
ATOM 1778 O O . VAL B 1 94 ? -0.685 -5.324 5.598 1 94.88 94 VAL B O 1
ATOM 1781 N N . LEU B 1 95 ? -0.163 -7.246 4.66 1 93.62 95 LEU B N 1
ATOM 1782 C CA . LEU B 1 95 ? -1.493 -7.469 4.105 1 93.62 95 LEU B CA 1
ATOM 1783 C C . LEU B 1 95 ? -2.533 -7.586 5.215 1 93.62 95 LEU B C 1
ATOM 1785 O O . LEU B 1 95 ? -3.641 -7.062 5.09 1 93.62 95 LEU B O 1
ATOM 1789 N N . ASP B 1 96 ? -2.162 -8.227 6.238 1 93.19 96 ASP B N 1
ATOM 1790 C CA . ASP B 1 96 ? -3.074 -8.367 7.371 1 93.19 96 ASP B CA 1
ATOM 1791 C C . ASP B 1 96 ? -3.35 -7.016 8.031 1 93.19 96 ASP B C 1
ATOM 1793 O O . ASP B 1 96 ? -4.492 -6.715 8.383 1 93.19 96 ASP B O 1
ATOM 1797 N N . ALA B 1 97 ? -2.293 -6.27 8.242 1 94.31 97 ALA B N 1
ATOM 1798 C CA . ALA B 1 97 ? -2.455 -4.941 8.836 1 94.31 97 ALA B CA 1
ATOM 1799 C C . ALA B 1 97 ? -3.346 -4.062 7.965 1 94.31 97 ALA B C 1
ATOM 1801 O O . ALA B 1 97 ? -4.23 -3.369 8.469 1 94.31 97 ALA B O 1
ATOM 1802 N N . LEU B 1 98 ? -3.119 -4.09 6.703 1 93.56 98 LEU B N 1
ATOM 1803 C CA . LEU B 1 98 ? -3.918 -3.316 5.758 1 93.56 98 LEU B CA 1
ATOM 1804 C C . LEU B 1 98 ? -5.379 -3.752 5.797 1 93.56 98 LEU B C 1
ATOM 1806 O O . LEU B 1 98 ? -6.277 -2.914 5.879 1 93.56 98 LEU B O 1
ATOM 1810 N N . ASP B 1 99 ? -5.605 -5.047 5.758 1 91.12 99 ASP B N 1
ATOM 1811 C CA . ASP B 1 99 ? -6.957 -5.59 5.738 1 91.12 99 ASP B CA 1
ATOM 1812 C C . ASP B 1 99 ? -7.711 -5.238 7.023 1 91.12 99 ASP B C 1
ATOM 1814 O O . ASP B 1 99 ? -8.875 -4.836 6.977 1 91.12 99 ASP B O 1
ATOM 1818 N N . THR B 1 100 ? -7.059 -5.406 8.133 1 93.75 100 THR B N 1
ATOM 1819 C CA . THR B 1 100 ? -7.668 -5.117 9.43 1 93.75 100 THR B CA 1
ATOM 1820 C C . THR B 1 100 ? -8.094 -3.652 9.508 1 93.75 100 THR B C 1
ATOM 1822 O O . THR B 1 100 ? -9.227 -3.35 9.883 1 93.75 100 THR B O 1
ATOM 1825 N N . LEU B 1 101 ? -7.211 -2.826 9.125 1 94.75 101 LEU B N 1
ATOM 1826 C CA . LEU B 1 101 ? -7.504 -1.397 9.188 1 94.75 101 LEU B CA 1
ATOM 1827 C C . LEU B 1 101 ? -8.594 -1.021 8.188 1 94.75 101 LEU B C 1
ATOM 1829 O O . LEU B 1 101 ? -9.5 -0.244 8.516 1 94.75 101 LEU B O 1
ATOM 1833 N N . ALA B 1 102 ? -8.508 -1.507 7.016 1 92.5 102 ALA B N 1
ATOM 1834 C CA . ALA B 1 102 ? -9.5 -1.211 5.984 1 92.5 102 ALA B CA 1
ATOM 1835 C C . ALA B 1 102 ? -10.898 -1.61 6.434 1 92.5 102 ALA B C 1
ATOM 1837 O O . ALA B 1 102 ? -11.859 -0.869 6.219 1 92.5 102 ALA B O 1
ATOM 1838 N N . ARG B 1 103 ? -11.008 -2.707 6.996 1 90.94 103 ARG B N 1
ATOM 1839 C CA . ARG B 1 103 ? -12.305 -3.176 7.473 1 90.94 103 ARG B CA 1
ATOM 1840 C C . ARG B 1 103 ? -12.836 -2.277 8.586 1 90.94 103 ARG B C 1
ATOM 1842 O O . ARG B 1 103 ? -14.031 -1.981 8.633 1 90.94 103 ARG B O 1
ATOM 1849 N N . ARG B 1 104 ? -11.938 -1.943 9.414 1 90.62 104 ARG B N 1
ATOM 1850 C CA . ARG B 1 104 ? -12.328 -1.036 10.492 1 90.62 104 ARG B CA 1
ATOM 1851 C C . ARG B 1 104 ? -12.859 0.278 9.93 1 90.62 104 ARG B C 1
ATOM 1853 O O . ARG B 1 104 ? -13.914 0.756 10.344 1 90.62 104 ARG B O 1
ATOM 1860 N N . TRP B 1 105 ? -12.148 0.85 8.977 1 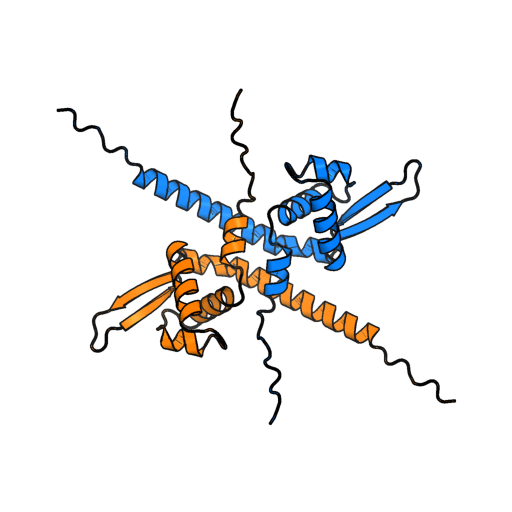91.69 105 TRP B N 1
ATOM 1861 C CA . TRP B 1 105 ? -12.547 2.117 8.375 1 91.69 105 TRP B CA 1
ATOM 1862 C C . TRP B 1 105 ? -13.867 1.971 7.617 1 91.69 105 TRP B C 1
ATOM 1864 O O . TRP B 1 105 ? -14.711 2.871 7.648 1 91.69 105 TRP B O 1
ATOM 1874 N N . ASP B 1 106 ? -14.031 0.855 6.961 1 87.88 106 ASP B N 1
ATOM 1875 C CA . ASP B 1 106 ? -15.266 0.593 6.23 1 87.88 106 ASP B CA 1
ATOM 1876 C C . ASP B 1 106 ? -16.469 0.571 7.172 1 87.88 106 ASP B C 1
ATOM 1878 O O . ASP B 1 106 ? -17.531 1.11 6.848 1 87.88 106 ASP B O 1
ATOM 1882 N N . SER B 1 107 ? -16.312 -0.052 8.25 1 88.25 107 SER B N 1
ATOM 1883 C CA . SER B 1 107 ? -17.375 -0.13 9.242 1 88.25 107 SER B CA 1
ATOM 1884 C C . SER B 1 107 ? -17.719 1.25 9.797 1 88.25 107 SER B C 1
ATOM 1886 O O . SER B 1 107 ? -18.891 1.567 10 1 88.25 107 SER B O 1
ATOM 1888 N N . GLU B 1 108 ? -16.719 2.086 10 1 88 108 GLU B N 1
ATOM 1889 C CA . GLU B 1 108 ? -16.906 3.436 10.516 1 88 108 GLU B CA 1
ATOM 1890 C C . GLU B 1 108 ? -17.594 4.332 9.492 1 88 108 GLU B C 1
ATOM 1892 O O . GLU B 1 108 ? -18.469 5.133 9.836 1 88 108 GLU B O 1
ATOM 1897 N N . ASP B 1 109 ? -17.188 4.199 8.297 1 85.81 109 ASP B N 1
ATOM 1898 C CA . ASP B 1 109 ? -17.734 5.043 7.234 1 85.81 109 ASP B CA 1
ATOM 1899 C C . ASP B 1 109 ? -19.172 4.641 6.898 1 85.81 109 ASP B C 1
ATOM 1901 O O . ASP B 1 109 ? -19.984 5.484 6.52 1 85.81 109 ASP B O 1
ATOM 1905 N N . ALA B 1 110 ? -19.406 3.406 6.926 1 77.06 110 ALA B N 1
ATOM 1906 C CA . ALA B 1 110 ? -20.766 2.922 6.734 1 77.06 110 ALA B CA 1
ATOM 1907 C C . ALA B 1 110 ? -21.688 3.436 7.836 1 77.06 110 ALA B C 1
ATOM 1909 O O . ALA B 1 110 ? -22.844 3.777 7.574 1 77.06 110 ALA B O 1
ATOM 1910 N N . GLY B 1 111 ? -21.125 3.455 8.969 1 71.69 111 GLY B N 1
ATOM 1911 C CA . GLY B 1 111 ? -21.906 3.977 10.078 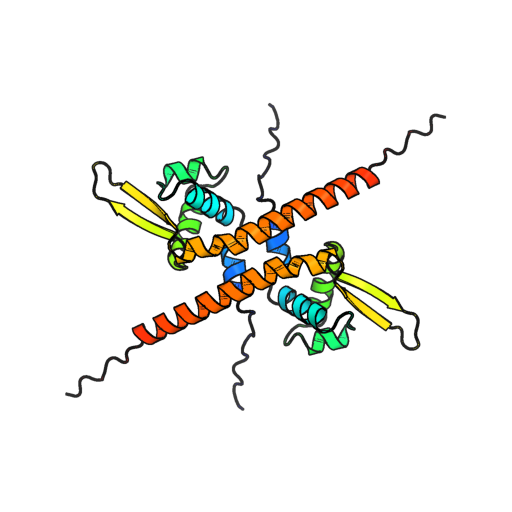1 71.69 111 GLY B CA 1
ATOM 1912 C C . GLY B 1 111 ? -22.188 5.465 9.969 1 71.69 111 GLY B C 1
ATOM 1913 O O . GLY B 1 111 ? -23.25 5.934 10.359 1 71.69 111 GLY B O 1
ATOM 1914 N N . ARG B 1 112 ? -21.219 6.199 9.477 1 67.62 112 ARG B N 1
ATOM 1915 C CA . ARG B 1 112 ? -21.406 7.633 9.297 1 67.62 112 ARG B CA 1
ATOM 1916 C C . ARG B 1 112 ? -22.438 7.926 8.219 1 67.62 112 ARG B C 1
ATOM 1918 O O . ARG B 1 112 ? -23.172 8.906 8.305 1 67.62 112 ARG B O 1
ATOM 1925 N N . LYS B 1 113 ? -22.453 7.129 7.234 1 66.44 113 LYS B N 1
ATOM 1926 C CA . LYS B 1 113 ? -23.438 7.285 6.172 1 66.44 113 LYS B CA 1
ATOM 1927 C C . LYS B 1 113 ? -24.844 6.965 6.676 1 66.44 113 LYS B C 1
ATOM 1929 O O . LYS B 1 113 ? -25.828 7.543 6.211 1 66.44 113 LYS B O 1
ATOM 1934 N N . SER B 1 114 ? -24.859 6 7.48 1 60.75 114 SER B N 1
ATOM 1935 C CA . SER B 1 114 ? -26.156 5.605 8.031 1 60.75 114 SER B CA 1
ATOM 1936 C C . SER B 1 114 ? -26.719 6.691 8.945 1 60.75 114 SER B C 1
ATOM 1938 O O . SER B 1 114 ? -27.938 6.848 9.055 1 60.75 114 SER B O 1
ATOM 1940 N N . ILE B 1 115 ? -25.859 7.379 9.555 1 54.44 115 ILE B N 1
ATOM 1941 C CA . ILE B 1 115 ? -26.344 8.438 10.438 1 54.44 115 ILE B CA 1
ATOM 1942 C C . ILE B 1 115 ? -26.766 9.648 9.602 1 54.44 115 ILE B C 1
ATOM 1944 O O . ILE B 1 115 ? -27.734 10.328 9.938 1 54.44 115 ILE B O 1
ATOM 1948 N N . HIS B 1 116 ? -25.984 9.906 8.602 1 54.44 116 HIS B N 1
ATOM 1949 C CA . HIS B 1 116 ? -26.359 11.086 7.816 1 54.44 116 HIS B CA 1
ATOM 1950 C C . HIS B 1 116 ? -27.562 10.805 6.938 1 54.44 116 HIS B C 1
ATOM 1952 O O . HIS B 1 116 ? -28.109 11.719 6.305 1 54.44 116 HIS B O 1
ATOM 1958 N N . ARG B 1 117 ? -27.828 9.594 6.637 1 48.34 117 ARG B N 1
ATOM 1959 C CA . ARG B 1 117 ? -29.047 9.305 5.891 1 48.34 117 ARG B CA 1
ATOM 1960 C C . ARG B 1 117 ? -30.266 9.328 6.801 1 48.34 117 ARG B C 1
ATOM 1962 O O . ARG B 1 117 ? -30.906 8.305 7.012 1 48.34 117 ARG B O 1
ATOM 1969 N N . GLU B 1 118 ? -30.203 9.977 7.844 1 47.84 118 GLU B N 1
ATOM 1970 C CA . GLU B 1 118 ? -31.516 10.086 8.477 1 47.84 118 GLU B CA 1
ATOM 1971 C C . GLU B 1 118 ? -32.562 10.555 7.477 1 47.84 118 GLU B C 1
ATOM 1973 O O . GLU B 1 118 ? -32.406 11.586 6.824 1 47.84 118 GLU B O 1
ATOM 1978 N N . PRO B 1 119 ? -33.438 9.688 6.992 1 47.25 119 PRO B N 1
ATOM 1979 C CA . PRO B 1 119 ? -34.531 10.125 6.121 1 47.25 119 PRO B CA 1
ATOM 1980 C C . PRO B 1 119 ? -35.25 11.367 6.656 1 47.25 119 PRO B C 1
ATOM 1982 O O . PRO B 1 119 ? -35.531 11.453 7.852 1 47.25 119 PRO B O 1
ATOM 1985 N N . VAL B 1 120 ? -35 12.484 6.152 1 47.94 120 VAL B N 1
ATOM 1986 C CA . VAL B 1 120 ? -35.906 13.594 6.418 1 47.94 120 VAL B CA 1
ATOM 1987 C C . VAL B 1 120 ? -37.375 13.102 6.398 1 47.94 120 VAL B C 1
ATOM 1989 O O . VAL B 1 120 ? -37.812 12.555 5.395 1 47.94 120 VAL B O 1
ATOM 1992 N N . LEU B 1 121 ? -37.906 12.727 7.438 1 50.81 121 LEU B N 1
ATOM 1993 C CA . LEU B 1 121 ? -39.312 12.414 7.543 1 50.81 121 LEU B CA 1
ATOM 1994 C C . LEU B 1 121 ? -40.156 13.43 6.77 1 50.81 121 LEU B C 1
ATOM 1996 O O . LEU B 1 121 ? -39.875 14.633 6.82 1 50.81 121 LEU B O 1
ATOM 2000 N N . PRO B 1 122 ? -40.781 12.977 5.805 1 48.41 122 PRO B N 1
ATOM 2001 C CA . PRO B 1 122 ? -41.688 13.891 5.117 1 48.41 122 PRO B CA 1
ATOM 2002 C C . PRO B 1 122 ? -42.562 14.688 6.082 1 48.41 122 PRO B C 1
ATOM 2004 O O . PRO B 1 122 ? -43.031 14.148 7.09 1 48.41 122 PRO B O 1
ATOM 2007 N N . VAL B 1 123 ? -42.281 15.922 6.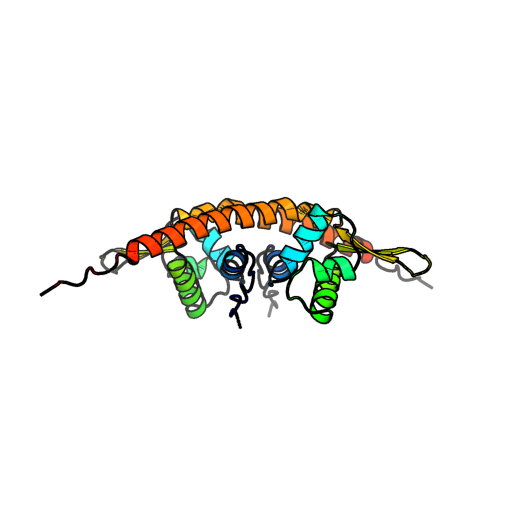305 1 44.22 123 VAL B N 1
ATOM 2008 C CA . VAL B 1 123 ? -43.219 16.766 7.035 1 44.22 123 VAL B CA 1
ATOM 2009 C C . VAL B 1 123 ? -44.625 16.641 6.426 1 44.22 123 VAL B C 1
ATOM 2011 O O . VAL B 1 123 ? -44.812 16.891 5.23 1 44.22 123 VAL B O 1
ATOM 2014 N N . THR B 1 124 ? -45.281 15.617 6.777 1 42.53 124 THR B N 1
ATOM 2015 C CA . THR B 1 124 ? -46.719 15.531 6.434 1 42.53 124 THR B CA 1
ATOM 2016 C C . THR B 1 124 ? -47.438 16.828 6.773 1 42.53 124 THR B C 1
ATOM 2018 O O . THR B 1 124 ? -47.469 17.25 7.934 1 42.53 124 THR B O 1
ATOM 2021 N N . ASN B 1 125 ? -47.469 17.797 5.773 1 32.78 125 ASN B N 1
ATOM 2022 C CA . ASN B 1 125 ? -48.656 18.625 5.879 1 32.78 125 ASN B CA 1
ATOM 2023 C C . ASN B 1 125 ? -49.938 17.797 5.684 1 32.78 125 ASN B C 1
ATOM 2025 O O . ASN B 1 125 ? -50 16.906 4.836 1 32.78 125 ASN B O 1
#